Protein AF-A0AAN8T8Y9-F1 (afdb_monomer)

Structure (mmCIF, N/CA/C/O backbone):
data_AF-A0AAN8T8Y9-F1
#
_entry.id   AF-A0AAN8T8Y9-F1
#
loop_
_atom_site.group_PDB
_atom_site.id
_atom_site.type_symbol
_atom_site.label_atom_id
_atom_site.label_alt_id
_atom_site.label_comp_id
_atom_site.label_asym_id
_atom_site.label_entity_id
_atom_site.label_seq_id
_atom_site.pdbx_PDB_ins_code
_atom_site.Cartn_x
_atom_site.Cartn_y
_atom_site.Cartn_z
_atom_site.occupancy
_atom_site.B_iso_or_equiv
_atom_site.auth_seq_id
_atom_site.auth_comp_id
_atom_site.auth_asym_id
_atom_site.auth_atom_id
_atom_site.pdbx_PDB_model_num
ATOM 1 N N . MET A 1 1 ? 23.221 -21.810 -25.458 1.00 74.69 1 MET A N 1
ATOM 2 C CA . MET A 1 1 ? 23.749 -21.372 -24.148 1.00 74.69 1 MET A CA 1
ATOM 3 C C . MET A 1 1 ? 22.855 -21.839 -22.997 1.00 74.69 1 MET A C 1
ATOM 5 O O . MET A 1 1 ? 23.303 -22.695 -22.251 1.00 74.69 1 MET A O 1
ATOM 9 N N . TYR A 1 2 ? 21.588 -21.409 -22.908 1.00 83.94 2 TYR A N 1
ATOM 10 C CA . TYR A 1 2 ? 20.646 -21.809 -21.840 1.00 83.94 2 TYR A CA 1
ATOM 11 C C . TYR A 1 2 ? 20.616 -23.320 -21.538 1.00 83.94 2 TYR A C 1
ATOM 13 O O . TYR A 1 2 ? 20.857 -23.729 -20.409 1.00 83.94 2 TYR A O 1
ATOM 21 N N . ARG A 1 3 ? 20.435 -24.168 -22.562 1.00 85.50 3 ARG A N 1
ATOM 22 C CA . ARG A 1 3 ? 20.396 -25.639 -22.409 1.00 85.50 3 ARG A CA 1
ATOM 23 C C . ARG A 1 3 ? 21.662 -26.258 -21.803 1.00 85.50 3 ARG A C 1
ATOM 25 O O . ARG A 1 3 ? 21.578 -27.354 -21.264 1.00 85.50 3 ARG A O 1
ATOM 32 N N . LEU A 1 4 ? 22.818 -25.607 -21.941 1.00 86.69 4 LEU A N 1
ATOM 33 C CA . LEU A 1 4 ? 24.085 -26.091 -21.384 1.00 86.69 4 LEU A CA 1
ATOM 34 C C . LEU A 1 4 ? 24.173 -25.746 -19.896 1.00 86.69 4 LEU A C 1
ATOM 36 O O . LEU A 1 4 ? 24.397 -26.631 -19.080 1.00 86.69 4 LEU A O 1
ATOM 40 N N . PHE A 1 5 ? 23.904 -24.487 -19.546 1.00 85.88 5 PHE A N 1
ATOM 41 C CA . PHE A 1 5 ? 23.936 -24.006 -18.162 1.00 85.88 5 PHE A CA 1
ATOM 42 C C . PHE A 1 5 ? 22.787 -24.545 -17.304 1.00 85.88 5 PHE A C 1
ATOM 44 O O . PHE A 1 5 ? 22.960 -24.731 -16.108 1.00 85.88 5 PHE A O 1
ATOM 51 N N . HIS A 1 6 ? 21.640 -24.869 -17.906 1.00 87.88 6 HIS A N 1
ATOM 52 C CA . HIS A 1 6 ? 20.517 -25.508 -17.214 1.00 87.88 6 HIS A CA 1
ATOM 53 C C . HIS A 1 6 ? 20.841 -26.921 -16.701 1.00 87.88 6 HIS A C 1
ATOM 55 O O . HIS A 1 6 ? 20.195 -27.399 -15.777 1.00 87.88 6 HIS A O 1
ATOM 61 N N . ARG A 1 7 ? 21.836 -27.599 -17.290 1.00 89.06 7 ARG A N 1
ATOM 62 C CA . ARG A 1 7 ? 22.268 -28.943 -16.865 1.00 89.06 7 ARG A CA 1
ATOM 63 C C . ARG A 1 7 ? 23.220 -28.918 -15.668 1.00 89.06 7 ARG A C 1
ATOM 65 O O . ARG A 1 7 ? 23.563 -29.977 -15.158 1.00 89.06 7 ARG A O 1
ATOM 72 N N . ILE A 1 8 ? 23.678 -27.734 -15.271 1.00 90.50 8 ILE A N 1
ATOM 73 C CA . ILE A 1 8 ? 24.624 -27.531 -14.178 1.00 90.50 8 ILE A CA 1
ATOM 74 C C . ILE A 1 8 ? 23.826 -27.023 -12.979 1.00 90.50 8 ILE A C 1
ATOM 76 O O . ILE A 1 8 ? 23.018 -26.102 -13.125 1.00 90.50 8 ILE A O 1
ATOM 80 N N . ASP A 1 9 ? 24.052 -27.601 -11.800 1.00 86.81 9 ASP A N 1
ATOM 81 C CA . ASP A 1 9 ? 23.435 -27.105 -10.569 1.00 86.81 9 ASP A CA 1
ATOM 82 C C . ASP A 1 9 ? 23.799 -25.629 -10.354 1.00 86.81 9 ASP A C 1
ATOM 84 O O . ASP A 1 9 ? 24.959 -25.238 -10.494 1.00 86.81 9 ASP A O 1
ATOM 88 N N . LYS A 1 10 ? 22.783 -24.793 -10.114 1.00 87.50 10 LYS A N 1
ATOM 89 C CA . LYS A 1 10 ? 22.881 -23.318 -10.072 1.00 87.50 10 LYS A CA 1
ATOM 90 C C . LYS A 1 10 ? 23.531 -22.653 -11.296 1.00 87.50 10 LYS A C 1
ATOM 92 O O . LYS A 1 10 ? 23.780 -21.450 -11.286 1.00 87.50 10 LYS A O 1
ATOM 97 N N . GLY A 1 11 ? 23.739 -23.373 -12.399 1.00 88.50 11 GLY A N 1
ATOM 98 C CA . GLY A 1 11 ? 24.409 -22.848 -13.592 1.00 88.50 11 GLY A CA 1
ATOM 99 C C . GLY A 1 11 ? 23.650 -21.715 -14.282 1.00 88.50 11 GLY A C 1
ATOM 100 O O . GLY A 1 11 ? 24.246 -20.943 -15.030 1.00 88.50 11 GLY A O 1
ATOM 101 N N . LEU A 1 12 ? 22.347 -21.579 -14.021 1.00 91.69 12 LEU A N 1
ATOM 102 C CA . LEU A 1 12 ? 21.533 -20.482 -14.540 1.00 91.69 12 LEU A CA 1
ATOM 103 C C . LEU A 1 12 ? 21.665 -19.178 -13.744 1.00 91.69 12 LEU A C 1
ATOM 105 O O . LEU A 1 12 ? 21.378 -18.136 -14.322 1.00 91.69 12 LEU A O 1
ATOM 109 N N . GLU A 1 13 ? 22.115 -19.197 -12.483 1.00 92.00 13 GLU A N 1
ATOM 110 C CA . GLU A 1 13 ? 22.203 -17.983 -11.650 1.00 92.00 13 GLU A CA 1
ATOM 111 C C . GLU A 1 13 ? 23.187 -16.937 -12.217 1.00 92.00 13 GLU A C 1
ATOM 113 O O . 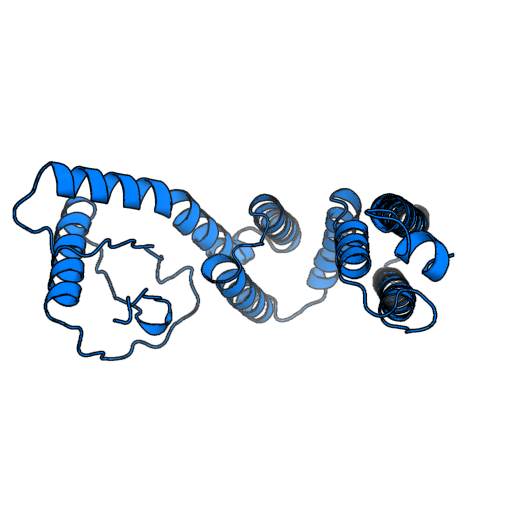GLU A 1 13 ? 22.810 -15.767 -12.348 1.00 92.00 13 GLU A O 1
ATOM 118 N N . PRO A 1 14 ? 24.416 -17.302 -12.649 1.00 92.25 14 PRO A N 1
ATOM 119 C CA . PRO A 1 14 ? 25.318 -16.342 -13.287 1.00 92.25 14 PRO A CA 1
ATOM 120 C C . PRO A 1 14 ? 24.747 -15.812 -14.606 1.00 92.25 14 PRO A C 1
ATOM 122 O O . PRO A 1 14 ? 24.881 -14.631 -14.914 1.00 92.25 14 PRO A O 1
ATOM 125 N N . VAL A 1 15 ? 24.058 -16.670 -15.365 1.00 93.62 15 VAL A N 1
ATOM 126 C CA . VAL A 1 15 ? 23.463 -16.303 -16.656 1.00 93.62 15 VAL A CA 1
ATOM 127 C C . VAL A 1 15 ? 22.291 -15.340 -16.464 1.00 93.62 15 VAL A C 1
ATOM 129 O O . VAL A 1 15 ? 22.184 -14.369 -17.210 1.00 93.62 15 VAL A O 1
ATOM 132 N N . SER A 1 16 ? 21.442 -15.550 -15.453 1.00 92.88 16 SER A N 1
ATOM 133 C CA . SER A 1 16 ? 20.360 -14.618 -15.121 1.00 92.88 16 SER A CA 1
ATOM 134 C C . SER A 1 16 ? 20.899 -13.274 -14.630 1.00 92.88 16 SER A C 1
ATOM 136 O O . SER A 1 16 ? 20.339 -12.235 -14.970 1.00 92.88 16 SER A O 1
ATOM 138 N N . ASN A 1 17 ? 22.020 -13.267 -13.902 1.00 90.62 17 ASN A N 1
ATOM 139 C CA . ASN A 1 17 ? 22.672 -12.028 -13.472 1.00 90.62 17 ASN A CA 1
ATOM 140 C C . ASN A 1 17 ? 23.271 -11.246 -14.648 1.00 90.62 17 ASN A C 1
ATOM 142 O O . ASN A 1 17 ? 23.063 -10.038 -14.742 1.00 90.62 17 ASN A O 1
ATOM 146 N N . MET A 1 18 ? 23.957 -11.923 -15.574 1.00 92.56 18 MET A N 1
ATOM 147 C CA . MET A 1 18 ? 24.468 -11.293 -16.798 1.00 92.56 18 MET A CA 1
ATOM 148 C C . MET A 1 18 ? 23.333 -10.763 -17.679 1.00 92.56 18 MET A C 1
ATOM 150 O O . MET A 1 18 ? 23.428 -9.663 -18.218 1.00 92.56 18 MET A O 1
ATOM 154 N N . PHE A 1 19 ? 22.242 -11.524 -17.796 1.00 94.31 19 PHE A N 1
ATOM 155 C CA . PHE A 1 19 ? 21.033 -11.085 -18.485 1.00 94.31 19 PHE A CA 1
ATOM 156 C C . PHE A 1 19 ? 20.478 -9.799 -17.864 1.00 94.31 19 PHE A C 1
ATOM 158 O O . PHE A 1 19 ? 20.273 -8.828 -18.586 1.00 94.31 19 PHE A O 1
ATOM 165 N N . LYS A 1 20 ? 20.319 -9.752 -16.533 1.00 91.06 20 LYS A N 1
ATOM 166 C CA . LYS A 1 20 ? 19.891 -8.541 -15.819 1.00 91.06 20 LYS A CA 1
ATOM 167 C C . LYS A 1 20 ? 20.794 -7.351 -16.145 1.00 91.06 20 LYS A C 1
ATOM 169 O O . LYS A 1 20 ? 20.296 -6.318 -16.569 1.00 91.06 20 LYS A O 1
ATOM 174 N N . GLN A 1 21 ? 22.111 -7.503 -15.996 1.00 89.12 21 GLN A N 1
ATOM 175 C CA . GLN A 1 21 ? 23.075 -6.427 -16.267 1.00 89.12 21 GLN A CA 1
ATOM 176 C C . GLN A 1 21 ? 22.984 -5.903 -17.704 1.00 89.12 21 GLN A C 1
ATOM 178 O O . GLN A 1 21 ? 23.064 -4.698 -17.924 1.00 89.12 21 GLN A O 1
ATOM 183 N N . HIS A 1 22 ? 22.787 -6.792 -18.678 1.00 92.06 22 HIS A N 1
ATOM 184 C CA . HIS A 1 22 ? 22.634 -6.403 -20.075 1.00 92.06 22 HIS A CA 1
ATOM 185 C C . HIS A 1 22 ? 21.349 -5.604 -20.325 1.00 92.06 22 HIS A C 1
ATOM 187 O O . HIS A 1 22 ? 21.397 -4.565 -20.979 1.00 92.06 22 HIS A O 1
ATOM 193 N N . VAL A 1 23 ? 20.221 -6.057 -19.771 1.00 87.75 23 VAL A N 1
ATOM 194 C CA . VAL A 1 23 ? 18.935 -5.354 -19.882 1.00 87.75 23 VAL A CA 1
ATOM 195 C C . VAL A 1 23 ? 19.013 -3.971 -19.230 1.00 87.75 23 VAL A C 1
ATOM 197 O O . VAL A 1 23 ? 18.564 -2.999 -19.832 1.00 87.75 23 VAL A O 1
ATOM 200 N N . VAL A 1 24 ? 19.643 -3.865 -18.053 1.00 84.19 24 VAL A N 1
ATOM 201 C CA . VAL A 1 24 ? 19.900 -2.577 -17.385 1.00 84.19 24 VAL A CA 1
ATOM 202 C C . VAL A 1 24 ? 20.736 -1.666 -18.279 1.00 84.19 24 VAL A C 1
ATOM 204 O O . VAL A 1 24 ? 20.356 -0.523 -18.503 1.00 84.19 24 VAL A O 1
ATOM 207 N N . ALA A 1 25 ? 21.842 -2.163 -18.838 1.00 86.50 25 ALA A N 1
ATOM 208 C CA . ALA A 1 25 ? 22.703 -1.365 -19.706 1.00 86.50 25 ALA A CA 1
ATOM 209 C C . ALA A 1 25 ? 21.967 -0.854 -20.960 1.00 86.50 25 ALA A C 1
ATOM 211 O O . ALA A 1 25 ? 22.103 0.318 -21.301 1.00 86.50 25 ALA A O 1
ATOM 212 N N . GLU A 1 26 ? 21.156 -1.691 -21.624 1.00 86.00 26 GLU A N 1
ATOM 213 C CA . GLU A 1 26 ? 20.324 -1.239 -22.753 1.00 86.00 26 GLU A CA 1
ATOM 214 C C . GLU A 1 26 ? 19.271 -0.208 -22.317 1.00 86.00 26 GLU A C 1
ATOM 216 O O . GLU A 1 26 ? 19.050 0.775 -23.026 1.00 86.00 26 GLU A O 1
ATOM 221 N N . GLY A 1 27 ? 18.654 -0.395 -21.146 1.00 80.06 27 GLY A N 1
ATOM 222 C CA . GLY A 1 27 ? 17.726 0.571 -20.559 1.00 80.06 27 GLY A CA 1
ATOM 223 C C . GLY A 1 27 ? 18.383 1.933 -20.327 1.00 80.06 27 GLY A C 1
ATOM 224 O O . GLY A 1 27 ? 17.860 2.946 -20.788 1.00 80.06 27 GLY A O 1
ATOM 225 N N . MET A 1 28 ? 19.571 1.958 -19.716 1.00 78.44 28 MET A N 1
ATOM 226 C CA . MET A 1 28 ? 20.317 3.190 -19.425 1.00 78.44 28 MET A CA 1
ATOM 227 C C . MET A 1 28 ? 20.736 3.964 -20.685 1.00 78.44 28 MET A C 1
ATOM 229 O O . MET A 1 28 ? 20.844 5.187 -20.657 1.00 78.44 28 MET A O 1
ATOM 233 N N . VAL A 1 29 ? 20.931 3.290 -21.820 1.00 82.50 29 VAL A N 1
ATOM 234 C CA . VAL A 1 29 ? 21.184 3.977 -23.099 1.00 82.50 29 VAL A CA 1
ATOM 235 C C . VAL A 1 29 ? 19.938 4.729 -23.577 1.00 82.50 29 VAL A C 1
ATOM 237 O O . VAL A 1 29 ? 20.048 5.849 -24.074 1.00 82.50 29 VAL A O 1
ATOM 240 N N . LEU A 1 30 ? 18.742 4.149 -23.422 1.00 73.81 30 LEU A N 1
ATOM 241 C CA . LEU A 1 30 ? 17.487 4.826 -23.776 1.00 73.81 30 LEU A CA 1
ATOM 242 C C . LEU A 1 30 ? 17.218 6.036 -22.878 1.00 73.81 30 LEU A C 1
ATOM 244 O O . LEU A 1 30 ? 16.654 7.031 -23.334 1.00 73.81 30 LEU A O 1
ATOM 248 N 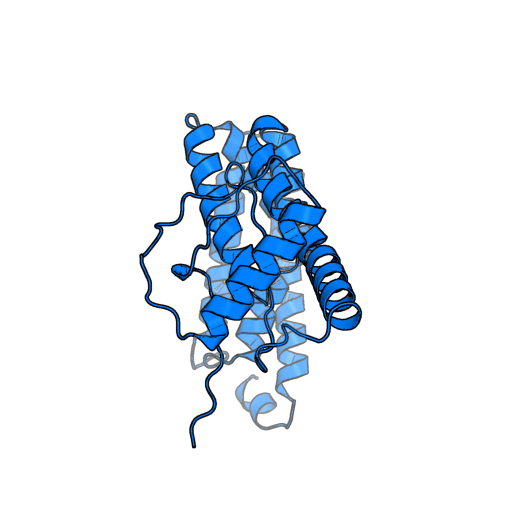N . VAL A 1 31 ? 17.607 5.921 -21.612 1.00 69.19 31 VAL A N 1
ATOM 249 C CA . VAL A 1 31 ? 17.581 6.985 -20.605 1.00 69.19 31 VAL A CA 1
ATOM 250 C C . VAL A 1 31 ? 18.443 8.162 -21.049 1.00 69.19 31 VAL A C 1
ATOM 252 O O . VAL A 1 31 ? 17.911 9.244 -21.282 1.00 69.19 31 VAL A O 1
ATOM 255 N N . GLN A 1 32 ? 19.730 7.923 -21.316 1.00 70.88 32 GLN A N 1
ATOM 256 C CA . GLN A 1 32 ? 20.673 8.957 -21.762 1.00 70.88 32 GLN A CA 1
ATOM 257 C C . GLN A 1 32 ? 20.209 9.639 -23.054 1.00 70.88 32 GLN A C 1
ATOM 259 O O . GLN A 1 32 ? 20.199 10.862 -23.157 1.00 70.88 32 GLN A O 1
ATOM 264 N N . GLN A 1 33 ? 19.713 8.857 -24.020 1.00 71.44 33 GLN A N 1
ATOM 265 C CA . GLN A 1 33 ? 19.153 9.400 -25.263 1.00 71.44 33 GLN A CA 1
ATOM 266 C C . GLN A 1 33 ? 17.983 10.360 -25.028 1.00 71.44 33 GLN A C 1
ATOM 268 O O . GLN A 1 33 ? 17.788 11.281 -25.820 1.00 71.44 33 GLN A O 1
ATOM 273 N N . ALA A 1 34 ? 17.189 10.131 -23.980 1.00 64.94 34 ALA A N 1
ATOM 274 C CA . ALA A 1 34 ? 16.073 10.991 -23.613 1.00 64.94 34 ALA A CA 1
ATOM 275 C C . ALA A 1 34 ? 16.505 12.226 -22.805 1.00 64.94 34 ALA A C 1
ATOM 277 O O . ALA A 1 34 ? 15.776 13.216 -22.805 1.00 64.94 34 ALA A O 1
ATOM 278 N N . GLU A 1 35 ? 17.652 12.182 -22.122 1.00 62.38 35 GLU A N 1
ATOM 279 C CA . GLU A 1 35 ? 18.237 13.320 -21.400 1.00 62.38 35 GLU A CA 1
ATOM 280 C C . GLU A 1 35 ? 18.899 14.321 -22.359 1.00 62.38 35 GLU A C 1
ATOM 282 O O . GLU A 1 35 ? 18.657 15.526 -22.254 1.00 62.38 35 GLU A O 1
ATOM 287 N N . ASP A 1 36 ? 19.632 13.830 -23.362 1.00 65.12 36 ASP A N 1
ATOM 288 C CA . ASP A 1 36 ? 20.342 14.651 -24.359 1.00 65.12 36 ASP A CA 1
ATOM 289 C C . ASP A 1 36 ? 19.404 15.458 -25.284 1.00 65.12 36 ASP A C 1
ATOM 291 O O . ASP A 1 36 ? 19.826 16.388 -25.972 1.00 65.12 36 ASP A O 1
ATOM 295 N N . THR A 1 37 ? 18.110 15.130 -25.303 1.00 61.38 37 THR A N 1
ATOM 296 C CA . THR A 1 37 ? 17.089 15.711 -26.199 1.00 61.38 37 THR A CA 1
ATOM 297 C C . THR A 1 37 ? 16.081 16.637 -25.492 1.00 61.38 37 THR A C 1
ATOM 299 O O . THR A 1 37 ? 15.130 17.124 -26.106 1.00 61.38 37 THR A O 1
ATOM 302 N N . THR A 1 38 ? 16.303 16.963 -24.211 1.00 49.03 38 THR A N 1
ATOM 303 C CA . THR A 1 38 ? 15.357 17.581 -23.245 1.00 49.03 38 THR A CA 1
ATOM 304 C C . THR A 1 38 ? 14.770 18.983 -23.537 1.00 49.03 38 THR A C 1
ATOM 306 O O . THR A 1 38 ? 14.155 19.582 -22.652 1.00 49.03 38 THR A O 1
ATOM 309 N N . HIS A 1 39 ? 14.826 19.517 -24.761 1.00 53.28 39 HIS A N 1
ATOM 310 C CA . HIS A 1 39 ? 14.203 20.812 -25.098 1.00 53.28 39 HIS A CA 1
ATOM 311 C C . HIS A 1 39 ? 12.834 20.737 -25.809 1.00 53.28 39 HIS A C 1
ATOM 313 O O . HIS A 1 39 ? 12.212 21.779 -26.026 1.00 53.28 39 HIS A O 1
ATOM 319 N N . SER A 1 40 ? 12.303 19.549 -26.123 1.00 48.59 40 SER A N 1
ATOM 320 C CA . SER A 1 40 ? 11.059 19.397 -26.900 1.00 48.59 40 SER A CA 1
ATOM 321 C C . SER A 1 40 ? 9.937 18.664 -26.142 1.00 48.59 40 SER A C 1
ATOM 323 O O . SER A 1 40 ? 10.090 17.530 -25.697 1.00 48.59 40 SER A O 1
ATOM 325 N N . LYS A 1 41 ? 8.756 19.294 -26.025 1.00 46.97 41 LYS A N 1
ATOM 326 C CA . LYS A 1 41 ? 7.553 18.780 -25.326 1.00 46.97 41 LYS A CA 1
ATOM 327 C C . LYS A 1 41 ? 6.904 17.529 -25.963 1.00 46.97 41 LYS A C 1
ATOM 329 O O . LYS A 1 41 ? 5.947 17.010 -25.394 1.00 46.97 41 LYS A O 1
ATOM 334 N N . SER A 1 42 ? 7.370 17.042 -27.118 1.00 51.97 42 SER A N 1
ATOM 335 C CA . SER A 1 42 ? 6.729 15.948 -27.877 1.00 51.97 42 SER A CA 1
ATOM 336 C C . SER A 1 42 ? 7.290 14.541 -27.618 1.00 51.97 42 SER A C 1
ATOM 338 O O . SER A 1 42 ? 6.725 13.571 -28.120 1.00 51.97 42 SER A O 1
ATOM 340 N N . GLU A 1 43 ? 8.370 14.391 -26.845 1.00 57.94 43 GLU A N 1
ATOM 341 C CA . GLU A 1 43 ? 9.195 13.166 -26.891 1.00 57.94 43 GLU A CA 1
ATOM 342 C C . GLU A 1 43 ? 9.035 12.221 -25.690 1.00 57.94 43 GLU A C 1
ATOM 344 O O . GLU A 1 43 ? 9.408 11.049 -25.755 1.00 57.94 43 GLU A O 1
ATOM 349 N N . THR A 1 44 ? 8.381 12.660 -24.611 1.00 55.25 44 THR A N 1
ATOM 350 C CA . THR A 1 44 ? 8.079 11.791 -23.457 1.00 55.25 44 THR A CA 1
ATOM 351 C C . THR A 1 44 ? 7.248 10.552 -23.834 1.00 55.25 44 THR A C 1
ATOM 353 O O . THR A 1 44 ? 7.608 9.454 -23.402 1.00 55.25 44 THR A O 1
ATOM 356 N N . PRO A 1 45 ? 6.202 10.648 -24.686 1.00 60.62 45 PRO A N 1
ATOM 357 C CA . PRO A 1 45 ? 5.480 9.468 -25.168 1.00 60.62 45 PRO A CA 1
ATOM 358 C C . PRO A 1 45 ? 6.359 8.501 -25.978 1.00 60.62 45 PRO A C 1
ATOM 360 O O . PRO A 1 45 ? 6.125 7.294 -25.964 1.00 60.62 45 PRO A O 1
ATOM 363 N N . PHE A 1 46 ? 7.383 9.013 -26.667 1.00 68.94 46 PHE A N 1
ATOM 364 C CA . PHE A 1 46 ? 8.297 8.213 -27.483 1.00 68.94 46 PHE A CA 1
ATOM 365 C C . PHE A 1 46 ? 9.284 7.412 -26.627 1.00 68.94 46 PHE A C 1
ATOM 367 O O . PHE A 1 46 ? 9.492 6.228 -26.888 1.00 68.94 46 PHE A O 1
ATOM 374 N N . PHE A 1 47 ? 9.827 8.008 -25.562 1.00 67.06 47 PHE A N 1
ATOM 375 C CA . PHE A 1 47 ? 10.663 7.281 -24.602 1.00 67.06 47 PHE A CA 1
ATOM 376 C C . PHE A 1 47 ? 9.891 6.158 -23.900 1.00 67.06 47 PHE A C 1
ATOM 378 O O . PHE A 1 47 ? 10.356 5.020 -23.868 1.00 67.06 47 PHE A O 1
ATOM 385 N N . VAL A 1 48 ? 8.692 6.457 -23.379 1.00 65.50 48 VAL A N 1
ATOM 386 C CA . VAL A 1 48 ? 7.857 5.456 -22.692 1.00 65.50 48 VAL A CA 1
ATOM 387 C C . VAL A 1 48 ? 7.540 4.295 -23.633 1.00 65.50 48 VAL A C 1
ATOM 389 O O . VAL A 1 48 ? 7.634 3.136 -23.240 1.00 65.50 48 VAL A O 1
ATOM 392 N N . ARG A 1 49 ? 7.245 4.591 -24.904 1.00 73.31 49 ARG A N 1
ATOM 393 C CA . ARG A 1 49 ? 7.041 3.570 -25.932 1.00 73.31 49 ARG A CA 1
ATOM 394 C C . ARG A 1 49 ? 8.282 2.697 -26.148 1.00 73.31 49 ARG A C 1
ATOM 396 O O . ARG A 1 49 ? 8.147 1.480 -26.159 1.00 73.31 49 ARG A O 1
ATOM 403 N N . LYS A 1 50 ? 9.474 3.287 -26.272 1.00 76.88 50 LYS A N 1
ATOM 404 C CA . LYS A 1 50 ? 10.727 2.528 -26.429 1.00 76.88 50 LYS A CA 1
ATOM 405 C C . LYS A 1 50 ? 11.042 1.639 -25.223 1.00 76.88 50 LYS A C 1
ATOM 407 O O . LYS A 1 50 ? 11.527 0.528 -25.410 1.00 76.88 50 LYS A O 1
ATOM 412 N N . LEU A 1 51 ? 10.752 2.094 -24.002 1.00 74.12 51 LEU A N 1
ATOM 413 C CA . LEU A 1 51 ? 10.892 1.265 -22.799 1.00 74.12 51 LEU A CA 1
ATOM 414 C C . LEU A 1 51 ? 9.930 0.073 -22.801 1.00 74.12 51 LEU A C 1
ATOM 416 O O . LEU A 1 51 ? 10.341 -1.035 -22.467 1.00 74.12 51 LEU A O 1
ATOM 420 N N . ILE A 1 52 ? 8.668 0.289 -23.190 1.00 73.44 52 ILE A N 1
ATOM 421 C CA . ILE A 1 52 ? 7.682 -0.794 -23.324 1.00 73.44 52 ILE A CA 1
ATOM 422 C C . ILE A 1 52 ? 8.157 -1.801 -24.377 1.00 73.44 52 ILE A C 1
ATOM 424 O O . ILE A 1 52 ? 8.182 -2.997 -24.110 1.00 73.44 52 ILE A O 1
ATOM 428 N N . GLU A 1 53 ? 8.628 -1.327 -25.533 1.00 82.25 53 GLU A N 1
ATOM 429 C CA . GLU A 1 53 ? 9.179 -2.182 -26.593 1.00 82.25 53 GLU A CA 1
ATOM 430 C C . GLU A 1 53 ? 10.405 -2.984 -26.111 1.00 82.25 53 GLU A C 1
ATOM 432 O O . GLU A 1 53 ? 10.551 -4.160 -26.453 1.00 82.25 53 GLU A O 1
ATOM 437 N N . LEU A 1 54 ? 11.266 -2.387 -25.277 1.00 82.50 54 LEU A N 1
ATOM 438 C CA . LEU A 1 54 ? 12.406 -3.070 -24.662 1.00 82.50 54 LEU A CA 1
ATOM 439 C C . LEU A 1 54 ? 11.950 -4.169 -23.691 1.00 82.50 54 LEU A C 1
ATOM 441 O O . LEU A 1 54 ? 12.463 -5.289 -23.742 1.00 82.50 54 LEU A O 1
ATOM 445 N N . TYR A 1 55 ? 10.976 -3.867 -22.830 1.00 81.31 55 TYR A N 1
ATOM 446 C CA . TYR A 1 55 ? 10.406 -4.837 -21.899 1.00 81.31 55 TYR A CA 1
ATOM 447 C C . TYR A 1 55 ? 9.759 -6.006 -22.644 1.00 81.31 55 TYR A C 1
ATOM 449 O O . TYR A 1 55 ? 10.063 -7.161 -22.350 1.00 81.31 55 TYR A O 1
ATOM 457 N N . ASP A 1 56 ? 8.939 -5.721 -23.656 1.00 81.00 56 ASP A N 1
ATOM 458 C CA . ASP A 1 56 ? 8.252 -6.733 -24.459 1.00 81.00 56 ASP A CA 1
ATOM 459 C C . ASP A 1 56 ? 9.246 -7.622 -25.220 1.00 81.00 56 ASP A C 1
ATOM 461 O O . ASP A 1 56 ? 9.098 -8.847 -25.230 1.00 81.00 56 ASP A O 1
ATOM 465 N N . LYS A 1 57 ? 10.311 -7.035 -25.789 1.00 91.44 57 LYS A N 1
ATOM 466 C CA . LYS A 1 57 ? 11.418 -7.770 -26.427 1.00 91.44 57 LYS A CA 1
ATOM 467 C C . LYS A 1 57 ? 12.024 -8.792 -25.463 1.00 91.44 57 LYS A C 1
ATOM 469 O O . LYS A 1 57 ? 12.168 -9.966 -25.812 1.00 91.44 57 LYS A O 1
ATOM 474 N N . TYR A 1 58 ? 12.375 -8.371 -24.250 1.00 88.94 58 TYR A N 1
ATOM 475 C CA . TYR A 1 58 ? 13.013 -9.264 -23.285 1.00 88.94 58 TYR A CA 1
ATOM 476 C C . TYR A 1 58 ? 12.037 -10.245 -22.642 1.00 88.94 58 TYR A C 1
ATOM 478 O O . TYR A 1 58 ? 12.398 -11.404 -22.450 1.00 88.94 58 TYR A O 1
ATOM 486 N N . MET A 1 59 ? 10.789 -9.847 -22.401 1.00 86.12 59 MET A N 1
ATOM 487 C CA . MET A 1 59 ? 9.731 -10.744 -21.940 1.00 86.12 59 MET A CA 1
ATOM 488 C C . MET A 1 59 ? 9.456 -11.852 -22.964 1.00 86.12 59 MET A C 1
ATOM 490 O O . MET A 1 59 ? 9.297 -13.018 -22.591 1.00 86.12 59 MET A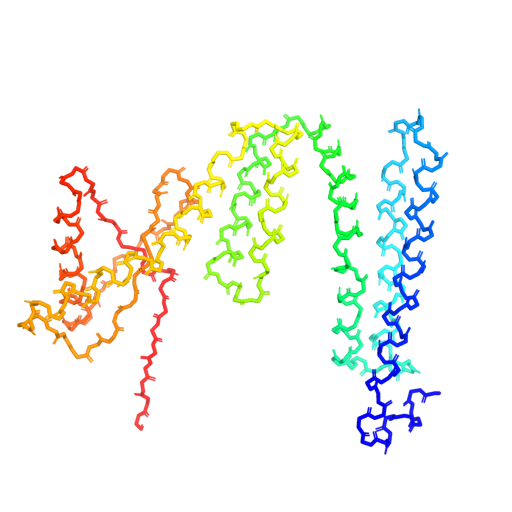 O 1
ATOM 494 N N . ALA A 1 60 ? 9.486 -11.536 -24.263 1.00 91.44 60 ALA A N 1
ATOM 495 C CA . ALA A 1 60 ? 9.419 -12.539 -25.321 1.00 91.44 60 ALA A CA 1
ATOM 496 C C . ALA A 1 60 ? 10.590 -13.531 -25.217 1.00 91.44 60 ALA A C 1
ATOM 498 O O . ALA A 1 60 ? 10.371 -14.739 -25.226 1.00 91.44 60 ALA A O 1
ATOM 499 N N . TYR A 1 61 ? 11.829 -13.070 -25.016 1.00 90.75 61 TYR A N 1
ATOM 500 C CA . TYR A 1 61 ? 12.956 -13.988 -24.799 1.00 90.75 61 TYR A CA 1
ATOM 501 C C . TYR A 1 61 ? 12.808 -14.842 -23.535 1.00 90.75 61 TYR A C 1
ATOM 503 O O . TYR A 1 61 ? 13.157 -16.025 -23.555 1.00 90.75 61 TYR A O 1
ATOM 511 N N . VAL A 1 62 ? 12.283 -14.282 -22.442 1.00 91.69 62 VAL A N 1
ATOM 512 C CA . VAL A 1 62 ? 12.049 -15.033 -21.200 1.00 91.69 62 VAL A CA 1
ATOM 513 C C . VAL A 1 62 ? 11.011 -16.139 -21.412 1.00 91.69 62 VAL A C 1
ATOM 515 O O . VAL A 1 62 ? 11.216 -17.277 -20.985 1.00 91.69 62 VAL A O 1
ATOM 518 N N . THR A 1 63 ? 9.917 -15.832 -22.106 1.00 87.62 63 THR A N 1
ATOM 519 C CA . THR A 1 63 ? 8.789 -16.752 -22.318 1.00 87.62 63 THR A CA 1
ATOM 520 C C . THR A 1 63 ? 9.056 -17.802 -23.399 1.00 87.62 63 THR A C 1
ATOM 522 O O . THR A 1 63 ? 8.617 -18.947 -23.264 1.00 87.62 63 THR A O 1
ATOM 525 N N . LEU A 1 64 ? 9.812 -17.463 -24.445 1.00 88.75 64 LEU A N 1
ATOM 526 C CA . LEU A 1 64 ? 10.083 -18.354 -25.570 1.00 88.75 64 LEU A CA 1
ATOM 527 C C . LEU A 1 64 ? 10.867 -19.613 -25.162 1.00 88.75 64 LEU A C 1
ATOM 529 O O . LEU A 1 64 ? 11.937 -19.569 -24.546 1.00 88.75 64 LEU A O 1
ATOM 533 N N . THR A 1 65 ? 10.360 -20.771 -25.593 1.00 76.56 65 THR A N 1
ATOM 534 C CA . THR A 1 65 ? 10.891 -22.103 -25.252 1.00 76.56 65 THR A CA 1
ATOM 535 C C . THR A 1 65 ? 12.292 -22.367 -25.806 1.00 76.56 65 THR A C 1
ATOM 537 O O . THR A 1 65 ? 13.042 -23.174 -25.258 1.00 76.56 65 THR A O 1
ATOM 540 N N . ASN A 1 66 ? 12.669 -21.691 -26.892 1.00 82.56 66 ASN A N 1
ATOM 541 C CA . ASN A 1 66 ? 14.002 -21.786 -27.490 1.00 82.56 66 ASN A CA 1
ATOM 542 C C . ASN A 1 66 ? 15.040 -20.856 -26.830 1.00 82.56 66 ASN A C 1
ATOM 544 O O . ASN A 1 66 ? 16.233 -21.034 -27.083 1.00 82.56 66 ASN A O 1
ATOM 548 N N . CYS A 1 67 ? 14.611 -19.924 -25.975 1.00 87.44 67 CYS A N 1
ATOM 549 C CA . CYS A 1 67 ? 15.465 -18.958 -25.288 1.00 87.44 67 CYS A CA 1
ATOM 550 C C . CYS A 1 67 ? 15.647 -19.334 -23.811 1.00 87.44 67 CYS A C 1
ATOM 552 O O . CYS A 1 67 ? 16.630 -20.001 -23.482 1.00 87.44 67 CYS A O 1
ATOM 554 N N . PHE A 1 68 ? 14.704 -18.951 -22.943 1.00 90.69 68 PHE A N 1
ATOM 555 C CA . PHE A 1 68 ? 14.770 -19.202 -21.494 1.00 90.69 68 PHE A CA 1
ATOM 556 C C . PHE A 1 68 ? 13.626 -20.069 -20.957 1.00 90.69 68 PHE A C 1
ATOM 558 O O . PHE A 1 68 ? 13.572 -20.323 -19.755 1.00 90.69 68 PHE A O 1
ATOM 565 N N . ALA A 1 69 ? 12.743 -20.558 -21.834 1.00 89.25 69 ALA A N 1
ATOM 566 C CA . ALA A 1 69 ? 11.719 -21.551 -21.517 1.00 89.25 69 ALA A CA 1
ATOM 567 C C . ALA A 1 69 ? 10.845 -21.204 -20.304 1.00 89.25 69 ALA A C 1
ATOM 569 O O . ALA A 1 69 ? 10.542 -22.064 -19.478 1.00 89.25 69 ALA A O 1
ATOM 570 N N . ASN A 1 70 ? 10.430 -19.938 -20.218 1.00 88.06 70 ASN A N 1
ATOM 571 C CA . ASN A 1 70 ? 9.554 -19.422 -19.171 1.00 88.06 70 ASN A CA 1
ATOM 572 C C . ASN A 1 70 ? 10.117 -19.616 -17.748 1.00 88.06 70 ASN A C 1
ATOM 574 O O . ASN A 1 70 ? 9.374 -19.803 -16.785 1.00 88.06 70 ASN A O 1
ATOM 578 N N . ASN A 1 71 ? 11.445 -19.614 -17.610 1.00 91.25 71 ASN A N 1
ATOM 579 C CA . ASN A 1 71 ? 12.114 -19.880 -16.344 1.00 91.25 71 ASN A CA 1
ATOM 580 C C . ASN A 1 71 ? 11.958 -18.714 -15.351 1.00 91.25 71 ASN A C 1
ATOM 582 O O . ASN A 1 71 ? 12.196 -17.551 -15.681 1.00 91.25 71 ASN A O 1
ATOM 586 N N . SER A 1 72 ? 11.605 -19.039 -14.105 1.00 90.62 72 SER A N 1
ATOM 587 C CA . SER A 1 72 ? 11.316 -18.065 -13.047 1.00 90.62 72 SER A CA 1
ATOM 588 C C . SER A 1 72 ? 12.510 -17.187 -12.656 1.00 90.62 72 SER A C 1
ATOM 590 O O . SER A 1 72 ? 12.299 -16.036 -12.279 1.00 90.62 72 SER A O 1
ATOM 592 N N . LEU A 1 73 ? 13.754 -17.671 -12.785 1.00 90.81 73 LEU A N 1
ATOM 593 C CA . LEU A 1 73 ? 14.951 -16.866 -12.508 1.00 90.81 73 LEU A CA 1
ATOM 594 C C . LEU A 1 73 ? 15.093 -15.714 -13.501 1.00 90.81 73 LEU A C 1
ATOM 596 O O . LEU A 1 73 ? 15.471 -14.616 -13.109 1.00 90.81 73 LEU A O 1
ATOM 600 N N . PHE A 1 74 ? 14.755 -15.942 -14.770 1.00 92.25 74 PHE A N 1
ATOM 601 C CA . PHE A 1 74 ? 14.826 -14.912 -15.806 1.00 92.25 74 PHE A CA 1
ATOM 602 C C . PHE A 1 74 ? 13.636 -13.951 -15.743 1.00 92.25 74 PHE A C 1
ATOM 604 O O . PHE A 1 74 ? 13.817 -12.765 -15.993 1.00 92.25 74 PHE A O 1
ATOM 611 N N . HIS A 1 75 ? 12.457 -14.420 -15.314 1.00 87.94 75 HIS A N 1
ATOM 612 C CA . HIS A 1 75 ? 11.343 -13.535 -14.939 1.00 87.94 75 HIS A CA 1
ATOM 613 C C . HIS A 1 75 ? 11.727 -12.599 -13.796 1.00 87.94 75 HIS A C 1
ATOM 615 O O . HIS A 1 75 ? 11.516 -11.392 -13.885 1.00 87.94 75 HIS A O 1
ATOM 621 N N . LYS A 1 76 ? 12.338 -13.147 -12.740 1.00 86.38 76 LYS A N 1
ATOM 622 C CA . LYS A 1 76 ? 12.832 -12.367 -11.603 1.00 86.38 76 LYS A CA 1
ATOM 623 C C . LYS A 1 76 ? 13.930 -11.391 -12.033 1.00 86.38 76 LYS A C 1
ATOM 625 O O . LYS A 1 76 ? 13.841 -10.217 -11.711 1.00 86.38 76 LYS A O 1
ATOM 630 N N . ALA A 1 77 ? 14.914 -11.850 -12.804 1.00 88.06 77 ALA A N 1
ATOM 631 C CA . ALA A 1 77 ? 16.010 -11.020 -13.295 1.00 88.06 77 ALA A CA 1
ATOM 632 C C . ALA A 1 77 ? 15.537 -9.892 -14.225 1.00 88.06 77 ALA A C 1
ATOM 634 O O . ALA A 1 77 ? 16.058 -8.787 -14.132 1.00 88.06 77 ALA A O 1
ATOM 635 N N . LEU A 1 78 ? 14.550 -10.151 -15.094 1.00 86.81 78 LEU A N 1
ATOM 636 C CA . LEU A 1 78 ? 13.932 -9.129 -15.941 1.00 86.81 78 LEU A CA 1
ATOM 637 C C . LEU A 1 78 ? 13.182 -8.096 -15.099 1.00 86.81 78 LEU A C 1
ATOM 639 O O . LEU A 1 78 ? 13.344 -6.903 -15.317 1.00 86.81 78 LEU A O 1
ATOM 643 N N . LYS A 1 79 ? 12.391 -8.553 -14.122 1.00 82.50 79 LYS A N 1
ATOM 644 C CA . LYS A 1 79 ? 11.686 -7.668 -13.193 1.00 82.50 79 LYS A CA 1
ATOM 645 C C . LYS A 1 79 ? 12.678 -6.775 -12.439 1.00 82.50 79 LYS A C 1
ATOM 647 O O . LYS A 1 79 ? 12.561 -5.563 -12.518 1.00 82.50 79 LYS A O 1
ATOM 652 N N . GLU A 1 80 ? 13.715 -7.364 -11.845 1.00 83.88 80 GLU A N 1
ATOM 653 C CA . GLU A 1 80 ? 14.785 -6.631 -11.157 1.00 83.88 80 GLU A CA 1
ATOM 654 C C . GLU A 1 80 ? 15.551 -5.665 -12.080 1.00 83.88 80 GLU A C 1
ATOM 656 O O . GLU A 1 80 ? 15.974 -4.606 -11.634 1.00 83.88 80 GLU A O 1
ATOM 661 N N . ALA A 1 81 ? 15.743 -6.003 -13.362 1.00 81.81 81 ALA A N 1
ATOM 662 C CA . ALA A 1 81 ? 16.431 -5.136 -14.326 1.00 81.81 81 ALA A CA 1
ATOM 663 C C . ALA A 1 81 ? 15.666 -3.836 -14.618 1.00 81.81 81 ALA A C 1
ATOM 665 O O . ALA A 1 81 ? 16.276 -2.806 -14.879 1.00 81.81 81 ALA A O 1
ATOM 666 N N . PHE A 1 82 ? 14.335 -3.889 -14.586 1.00 73.81 82 PHE A N 1
ATOM 667 C CA . PHE A 1 82 ? 13.467 -2.718 -14.740 1.00 73.81 82 PHE A CA 1
ATOM 668 C C . PHE A 1 82 ? 13.098 -2.080 -13.391 1.00 73.81 82 PHE A C 1
ATOM 670 O O . PHE A 1 82 ? 12.469 -1.026 -13.369 1.00 73.81 82 PHE A O 1
ATOM 677 N N . GLU A 1 83 ? 13.511 -2.700 -12.282 1.00 70.44 83 GLU A N 1
ATOM 678 C CA . GLU A 1 83 ? 13.374 -2.187 -10.918 1.00 70.44 83 GLU A CA 1
ATOM 679 C C . GLU A 1 83 ? 14.667 -1.535 -10.388 1.00 70.44 83 GLU A C 1
ATOM 681 O O . GLU A 1 83 ? 14.820 -1.366 -9.182 1.00 70.44 83 GLU A O 1
ATOM 686 N N . VAL A 1 84 ? 15.616 -1.165 -11.259 1.00 60.19 84 VAL A N 1
ATOM 687 C CA . VAL A 1 84 ? 16.767 -0.346 -10.841 1.00 60.19 84 VAL A CA 1
ATOM 688 C C . VAL A 1 84 ? 16.242 0.999 -10.348 1.00 60.19 84 VAL A C 1
ATOM 690 O O . VAL A 1 84 ? 15.526 1.667 -11.092 1.00 60.19 84 VAL A O 1
ATOM 693 N N . ASP A 1 85 ? 16.592 1.384 -9.119 1.00 57.44 85 ASP A N 1
ATOM 694 C CA . ASP A 1 85 ? 16.065 2.581 -8.446 1.00 57.44 85 ASP A CA 1
ATOM 695 C C . ASP A 1 85 ? 16.158 3.841 -9.323 1.00 57.44 85 ASP A C 1
ATOM 697 O O . ASP A 1 85 ? 15.168 4.559 -9.453 1.00 57.44 85 ASP A O 1
ATOM 701 N N . ASP A 1 86 ? 17.279 4.032 -10.030 1.00 58.16 86 ASP A N 1
ATOM 702 C CA . ASP A 1 86 ? 17.479 5.152 -10.962 1.00 58.16 86 ASP A CA 1
ATOM 703 C C . ASP A 1 86 ? 16.509 5.106 -12.161 1.00 58.16 86 ASP A C 1
ATOM 705 O O . ASP A 1 86 ? 15.919 6.117 -12.543 1.00 58.16 86 ASP A O 1
ATOM 709 N N . ALA A 1 87 ? 16.279 3.920 -12.736 1.00 60.25 87 ALA A N 1
ATOM 710 C CA . ALA A 1 87 ? 15.378 3.740 -13.876 1.00 60.25 87 ALA A CA 1
ATOM 711 C C . ALA A 1 87 ? 13.900 3.849 -13.467 1.00 60.25 87 ALA A C 1
ATOM 713 O O . ALA A 1 87 ? 13.084 4.369 -14.236 1.00 60.25 87 ALA A O 1
ATOM 714 N N . ILE A 1 88 ? 13.542 3.386 -12.262 1.00 64.69 88 ILE A N 1
ATOM 715 C CA . ILE A 1 88 ? 12.217 3.612 -11.673 1.00 64.69 88 ILE A CA 1
ATOM 716 C C . ILE A 1 88 ? 12.015 5.108 -11.465 1.00 64.69 88 ILE A C 1
ATOM 718 O O . ILE A 1 88 ? 10.977 5.633 -11.868 1.00 64.69 88 ILE A O 1
ATOM 722 N N . GLU A 1 89 ? 12.978 5.788 -10.840 1.00 67.31 89 GLU A N 1
ATOM 723 C CA . GLU A 1 89 ? 12.875 7.205 -10.516 1.00 67.31 89 GLU A CA 1
ATOM 724 C C . GLU A 1 89 ? 12.700 8.052 -11.777 1.00 67.31 89 GLU A C 1
ATOM 726 O O . GLU A 1 89 ? 11.785 8.874 -11.854 1.00 67.31 89 GLU A O 1
ATOM 731 N N . GLU A 1 90 ? 13.499 7.797 -12.806 1.00 69.00 90 GLU A N 1
ATOM 732 C CA . GLU A 1 90 ? 13.416 8.531 -14.062 1.00 69.00 90 GLU A CA 1
ATOM 733 C C . GLU A 1 90 ? 12.143 8.198 -14.856 1.00 69.00 90 GLU A C 1
ATOM 735 O O . GLU A 1 90 ? 11.491 9.084 -15.425 1.00 69.00 90 GLU A O 1
ATOM 740 N N . THR A 1 91 ? 11.738 6.923 -14.882 1.00 70.81 91 THR A N 1
ATOM 741 C CA . THR A 1 91 ? 10.466 6.519 -15.498 1.00 70.81 91 THR A CA 1
ATOM 742 C C . THR A 1 91 ? 9.304 7.210 -14.797 1.00 70.81 91 THR A C 1
ATOM 744 O O . THR A 1 91 ? 8.401 7.734 -15.453 1.00 70.81 91 THR A O 1
ATOM 747 N N . LEU A 1 92 ? 9.340 7.264 -13.469 1.00 68.56 92 LEU A N 1
ATOM 748 C CA . LEU A 1 92 ? 8.357 7.952 -12.654 1.00 68.56 92 LEU A CA 1
ATOM 749 C C . LEU A 1 92 ? 8.382 9.460 -12.932 1.00 68.56 92 LEU A C 1
ATOM 751 O O . LEU A 1 92 ? 7.323 10.028 -13.169 1.00 68.56 92 LEU A O 1
ATOM 755 N N . ASP A 1 93 ? 9.543 10.104 -13.037 1.00 73.06 93 ASP A N 1
ATOM 756 C CA . ASP A 1 93 ? 9.637 11.523 -13.405 1.00 73.06 93 ASP A CA 1
ATOM 757 C C . ASP A 1 93 ? 8.994 11.813 -14.769 1.00 73.06 93 ASP A C 1
ATOM 759 O O . ASP A 1 93 ? 8.295 12.819 -14.940 1.00 73.06 93 ASP A O 1
ATOM 763 N N . LYS A 1 94 ? 9.152 10.911 -15.741 1.00 72.81 94 LYS A N 1
ATOM 764 C CA . LYS A 1 94 ? 8.503 11.023 -17.056 1.00 72.81 94 LYS A CA 1
ATOM 765 C C . LYS A 1 94 ? 6.996 10.783 -16.983 1.00 72.81 94 LYS A C 1
ATOM 767 O O . LYS A 1 94 ? 6.232 11.563 -17.552 1.00 72.81 94 LYS A O 1
ATOM 772 N N . VAL A 1 95 ? 6.547 9.756 -16.261 1.00 72.56 95 VAL A N 1
ATOM 773 C CA . VAL A 1 95 ? 5.117 9.452 -16.076 1.00 72.56 95 VAL A CA 1
ATOM 774 C C . VAL A 1 95 ? 4.412 10.585 -15.341 1.00 72.56 95 VAL A C 1
ATOM 776 O O . VAL A 1 95 ? 3.336 11.010 -15.751 1.00 72.56 95 VAL A O 1
ATOM 779 N N . VAL A 1 96 ? 5.018 11.117 -14.283 1.00 71.06 96 VAL A N 1
ATOM 780 C CA . VAL A 1 96 ? 4.405 12.165 -13.473 1.00 71.06 96 VAL A CA 1
ATOM 781 C C . VAL A 1 96 ? 4.362 13.496 -14.248 1.00 71.06 96 VAL A C 1
ATOM 783 O O . VAL A 1 96 ? 3.371 14.218 -14.139 1.00 71.06 96 VAL A O 1
ATOM 786 N N . LYS A 1 97 ? 5.320 13.778 -15.149 1.00 70.38 97 LYS A N 1
ATOM 787 C CA . LYS A 1 97 ? 5.190 14.875 -16.134 1.00 70.38 97 LYS A CA 1
ATOM 788 C C . LYS A 1 97 ? 3.976 14.698 -17.051 1.00 70.38 97 LYS A C 1
ATOM 790 O O . LYS A 1 97 ? 3.304 15.677 -17.351 1.00 70.38 97 LYS A O 1
ATOM 795 N N . LEU A 1 98 ? 3.639 13.476 -17.475 1.00 67.19 98 LEU A N 1
ATOM 796 C CA . LEU A 1 98 ? 2.431 13.245 -18.285 1.00 67.19 98 LEU A CA 1
ATOM 797 C C . LEU A 1 98 ? 1.141 13.574 -17.512 1.00 67.19 98 LEU A C 1
ATOM 799 O O . LEU A 1 98 ? 0.152 13.990 -18.115 1.00 67.19 98 LEU A O 1
ATOM 803 N N . LEU A 1 99 ? 1.156 13.476 -16.178 1.00 67.00 99 LEU A N 1
ATOM 804 C CA . LEU A 1 99 ? 0.003 13.820 -15.338 1.00 67.00 99 LEU A CA 1
ATOM 805 C C . LEU A 1 99 ? -0.347 15.311 -15.375 1.00 67.00 99 LEU A C 1
ATOM 807 O O . LEU A 1 99 ? -1.484 15.668 -15.066 1.00 67.00 99 LEU A O 1
ATOM 811 N N . SER A 1 100 ? 0.575 16.195 -15.784 1.00 72.12 100 SER A N 1
ATOM 812 C CA . SER A 1 100 ? 0.251 17.617 -15.960 1.00 72.12 100 SER A CA 1
ATOM 813 C C . SER A 1 100 ? -0.767 17.859 -17.075 1.00 72.12 100 SER A C 1
ATOM 815 O O . SER A 1 100 ? -1.418 18.898 -17.070 1.00 72.12 100 SER A O 1
ATOM 817 N N . TYR A 1 101 ? -0.905 16.911 -18.008 1.00 70.56 101 TYR A N 1
ATOM 818 C CA . TYR A 1 101 ? -1.830 16.977 -19.142 1.00 70.56 101 TYR A CA 1
ATOM 819 C C . TYR A 1 101 ? -3.178 16.301 -18.864 1.00 70.56 101 TYR A C 1
ATOM 821 O O . TYR A 1 101 ? -4.070 16.338 -19.709 1.00 70.56 101 TYR A O 1
ATOM 829 N N . ILE A 1 102 ? -3.343 15.673 -17.696 1.00 75.44 102 ILE A N 1
ATOM 830 C CA . ILE A 1 102 ? -4.630 15.119 -17.281 1.00 75.44 102 ILE A CA 1
ATOM 831 C C . ILE A 1 102 ? -5.502 16.261 -16.760 1.00 75.44 102 ILE A C 1
ATOM 833 O O . ILE A 1 102 ? -5.134 16.941 -15.801 1.00 75.44 102 ILE A O 1
ATOM 837 N N . ASN A 1 103 ? -6.672 16.436 -17.377 1.00 75.62 103 ASN A N 1
ATOM 838 C CA . ASN A 1 103 ? -7.659 17.434 -16.963 1.00 75.62 103 ASN A CA 1
ATOM 839 C C . ASN A 1 103 ? -8.335 17.033 -15.639 1.00 75.62 103 ASN A C 1
ATOM 841 O O . ASN A 1 103 ? -8.365 17.818 -14.695 1.00 75.62 103 ASN A O 1
ATOM 845 N N . ASP A 1 104 ? -8.797 15.783 -15.529 1.00 85.12 104 ASP A N 1
ATOM 846 C CA . ASP A 1 104 ? -9.528 15.277 -14.358 1.00 85.12 104 ASP A CA 1
ATOM 847 C C . ASP A 1 104 ? -8.588 14.704 -13.283 1.00 85.12 104 ASP A C 1
ATOM 849 O O . ASP A 1 104 ? -8.576 13.500 -12.996 1.00 85.12 104 ASP A O 1
ATOM 853 N N . LYS A 1 105 ? -7.768 15.571 -12.678 1.00 82.94 105 LYS A N 1
ATOM 854 C CA . LYS A 1 105 ? -6.779 15.159 -11.666 1.00 82.94 105 LYS A CA 1
ATOM 855 C C . LYS A 1 105 ? -7.411 14.491 -10.444 1.00 82.94 105 LYS A C 1
ATOM 857 O O . LYS A 1 105 ? -6.836 13.537 -9.929 1.00 82.94 105 LYS A O 1
ATOM 862 N N . ASP A 1 106 ? -8.597 14.918 -10.020 1.00 86.19 106 ASP A N 1
ATOM 863 C CA . ASP A 1 106 ? -9.280 14.339 -8.854 1.00 86.19 106 ASP A CA 1
ATOM 864 C C . ASP A 1 106 ? -9.709 12.887 -9.098 1.00 86.19 106 ASP A C 1
ATOM 866 O O . ASP A 1 106 ? -9.533 12.019 -8.240 1.00 86.19 106 ASP A O 1
ATOM 870 N N . LEU A 1 107 ? -10.208 12.589 -10.301 1.00 87.62 107 LEU A N 1
ATOM 871 C CA . LEU A 1 107 ? -10.564 11.226 -10.687 1.00 87.62 107 LEU A CA 1
ATOM 872 C C . LEU A 1 107 ? -9.316 10.337 -10.748 1.00 87.62 107 LEU A C 1
ATOM 874 O O . LEU A 1 107 ? -9.326 9.209 -10.247 1.00 87.62 107 LEU A O 1
ATOM 878 N N . PHE A 1 108 ? -8.226 10.852 -11.320 1.00 85.88 108 PHE A N 1
ATOM 879 C CA . PHE A 1 108 ? -6.950 10.143 -11.366 1.00 85.88 108 PHE A CA 1
ATOM 880 C C . PHE A 1 108 ? -6.387 9.880 -9.957 1.00 85.88 108 PHE A C 1
ATOM 882 O O . PHE A 1 108 ? -5.974 8.755 -9.668 1.00 85.88 108 PHE A O 1
ATOM 889 N N . ALA A 1 109 ? -6.456 10.862 -9.052 1.00 88.00 109 ALA A N 1
ATOM 890 C CA . ALA A 1 109 ? -6.058 10.710 -7.652 1.00 88.00 109 ALA A CA 1
ATOM 891 C C . ALA A 1 109 ? -6.816 9.563 -6.971 1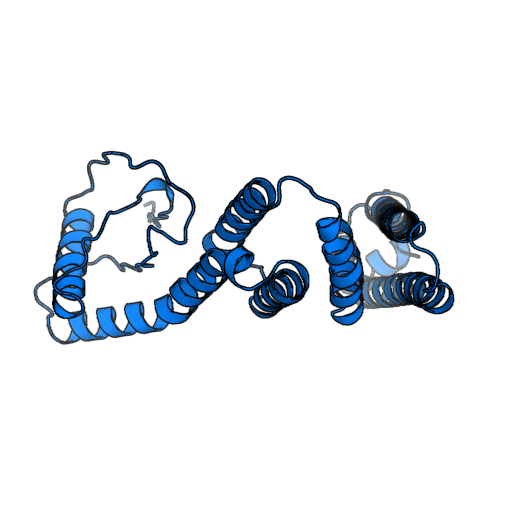.00 88.00 109 ALA A C 1
ATOM 893 O O . ALA A 1 109 ? -6.219 8.736 -6.281 1.00 88.00 109 ALA A O 1
ATOM 894 N N . GLU A 1 110 ? -8.125 9.465 -7.205 1.00 89.62 110 GLU A N 1
ATOM 895 C CA . GLU A 1 110 ? -8.962 8.400 -6.653 1.00 89.62 110 GLU A CA 1
ATOM 896 C C . GLU A 1 110 ? -8.604 7.012 -7.218 1.00 89.62 110 GLU A C 1
ATOM 898 O O . GLU A 1 110 ? -8.584 6.022 -6.475 1.00 89.62 110 GLU A O 1
ATOM 903 N N . PHE A 1 111 ? -8.223 6.917 -8.497 1.00 88.75 111 PHE A N 1
ATOM 904 C CA . PHE A 1 111 ? -7.683 5.677 -9.067 1.00 88.75 111 PHE A CA 1
ATOM 905 C C . PHE A 1 111 ? -6.333 5.289 -8.454 1.00 88.75 111 PHE A C 1
ATOM 907 O O . PHE A 1 111 ? -6.159 4.128 -8.065 1.00 88.75 111 PHE A O 1
ATOM 914 N N . CYS A 1 112 ? -5.405 6.240 -8.323 1.00 90.12 112 CYS A N 1
ATOM 915 C CA . CYS A 1 112 ? -4.117 6.031 -7.658 1.00 90.12 112 CYS A CA 1
ATOM 916 C C . CYS A 1 112 ? -4.315 5.542 -6.223 1.00 90.12 112 CYS A C 1
ATOM 918 O O . CYS A 1 112 ? -3.777 4.499 -5.849 1.00 90.12 112 CYS A O 1
ATOM 920 N N . ARG A 1 113 ? -5.174 6.224 -5.459 1.00 94.12 113 ARG A N 1
ATOM 921 C CA . ARG A 1 113 ? -5.536 5.880 -4.080 1.00 94.12 113 ARG A CA 1
ATOM 922 C C . ARG A 1 113 ? -6.072 4.455 -3.966 1.00 94.12 113 ARG A C 1
ATOM 924 O O . ARG A 1 113 ? -5.632 3.690 -3.111 1.00 94.12 113 ARG A O 1
ATOM 931 N N . LYS A 1 114 ? -6.976 4.059 -4.866 1.00 93.12 114 LYS A N 1
ATOM 932 C CA . LYS A 1 114 ? -7.551 2.704 -4.907 1.00 93.12 114 LYS A CA 1
ATOM 933 C C . LYS A 1 114 ? -6.531 1.623 -5.273 1.00 93.12 114 LYS A C 1
ATOM 935 O O . LYS A 1 114 ? -6.644 0.491 -4.802 1.00 93.12 114 LYS A O 1
ATOM 940 N N . LYS A 1 115 ? -5.565 1.925 -6.144 1.00 90.94 115 LYS A N 1
ATOM 941 C CA . LYS A 1 115 ? -4.498 0.982 -6.516 1.00 90.94 115 LYS A CA 1
ATOM 942 C C . LYS A 1 115 ? -3.466 0.844 -5.399 1.00 90.94 115 LYS A C 1
ATOM 944 O O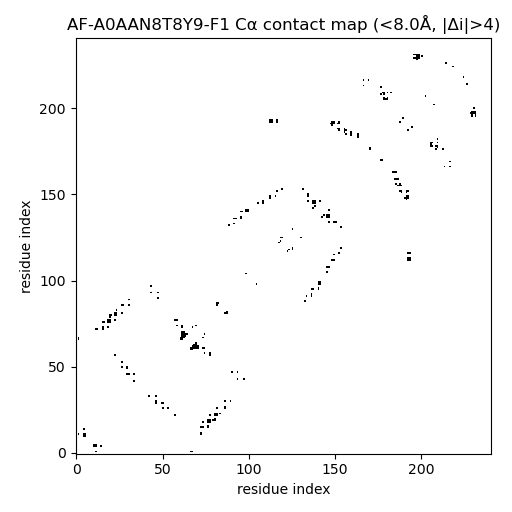 . LYS A 1 115 ? -3.126 -0.285 -5.056 1.00 90.94 115 LYS A O 1
ATOM 949 N N . LEU A 1 116 ? -3.053 1.959 -4.797 1.00 92.81 116 LEU A N 1
ATOM 950 C CA . LEU A 1 116 ? -2.158 1.982 -3.643 1.00 92.81 116 LEU A CA 1
ATOM 951 C C . LEU A 1 116 ? -2.754 1.199 -2.469 1.00 92.81 116 LEU A C 1
ATOM 953 O O . LEU A 1 116 ? -2.078 0.350 -1.902 1.00 92.81 116 LEU A O 1
ATOM 957 N N . SER A 1 117 ? -4.042 1.396 -2.157 1.00 94.00 117 SER A N 1
ATOM 958 C CA . SER A 1 117 ? -4.674 0.717 -1.017 1.00 94.00 117 SER A CA 1
ATOM 959 C C . SER A 1 117 ? -4.634 -0.804 -1.132 1.00 94.00 117 SER A C 1
ATOM 961 O O . SER A 1 117 ? -4.496 -1.496 -0.128 1.00 94.00 117 SER A O 1
ATOM 963 N N . ARG A 1 118 ? -4.737 -1.334 -2.358 1.00 90.81 118 ARG A N 1
ATOM 964 C CA . ARG A 1 118 ? -4.641 -2.773 -2.601 1.00 90.81 118 ARG A CA 1
ATOM 965 C C . ARG A 1 118 ? -3.227 -3.295 -2.393 1.00 90.81 118 ARG A C 1
ATOM 967 O O . ARG A 1 118 ? -3.084 -4.333 -1.761 1.00 90.81 118 ARG A O 1
ATOM 974 N N . ARG A 1 119 ? -2.214 -2.600 -2.916 1.00 90.62 119 ARG A N 1
ATOM 975 C CA . ARG A 1 119 ? -0.816 -3.020 -2.743 1.00 90.62 119 ARG A CA 1
ATOM 976 C C . ARG A 1 119 ? -0.439 -3.009 -1.268 1.00 90.62 119 ARG A C 1
ATOM 978 O O . ARG A 1 119 ? -0.040 -4.034 -0.739 1.00 90.62 119 ARG A O 1
ATOM 985 N N . LEU A 1 120 ? -0.742 -1.912 -0.582 1.00 91.00 120 LEU A N 1
ATOM 986 C CA . LEU A 1 120 ? -0.443 -1.748 0.835 1.00 91.00 120 LEU A CA 1
ATOM 987 C C . LEU A 1 120 ? -1.097 -2.796 1.759 1.00 91.00 120 LEU A C 1
ATOM 989 O O . LEU A 1 120 ? -0.496 -3.188 2.752 1.00 91.00 120 LEU A O 1
ATOM 993 N N . LEU A 1 121 ? -2.329 -3.238 1.473 1.00 90.00 121 LEU A N 1
ATOM 994 C CA . LEU A 1 121 ? -3.036 -4.197 2.338 1.00 90.00 121 LEU A CA 1
ATOM 995 C C . LEU A 1 121 ? -2.797 -5.664 1.966 1.00 90.00 121 LEU A C 1
ATOM 997 O O . LEU A 1 121 ? -2.917 -6.530 2.831 1.00 90.00 121 LEU A O 1
ATOM 1001 N N . PHE A 1 122 ? -2.515 -5.961 0.695 1.00 85.81 122 PHE A N 1
ATOM 1002 C CA . PHE A 1 122 ? -2.529 -7.338 0.191 1.00 85.81 122 PHE A CA 1
ATOM 1003 C C . PHE A 1 122 ? -1.214 -7.794 -0.442 1.00 85.81 122 PHE A C 1
ATOM 1005 O O . PHE A 1 122 ? -0.976 -9.000 -0.508 1.00 85.81 122 PHE A O 1
ATOM 1012 N N . ASP A 1 123 ? -0.359 -6.879 -0.898 1.00 82.06 123 ASP A N 1
ATOM 1013 C CA . ASP A 1 123 ? 0.902 -7.226 -1.549 1.00 82.06 123 ASP A CA 1
ATOM 1014 C C . ASP A 1 123 ? 2.064 -7.169 -0.553 1.00 82.06 123 ASP A C 1
ATOM 1016 O O . ASP A 1 123 ? 2.725 -6.150 -0.375 1.00 82.06 123 ASP A O 1
ATOM 1020 N N . LYS A 1 124 ? 2.329 -8.307 0.098 1.00 62.97 124 LYS A N 1
ATOM 1021 C CA . LYS A 1 124 ? 3.425 -8.454 1.072 1.00 62.97 124 LYS A CA 1
ATOM 1022 C C . LYS A 1 124 ? 4.828 -8.353 0.451 1.00 62.97 124 LYS A C 1
ATOM 1024 O O . LYS A 1 124 ? 5.803 -8.433 1.191 1.00 62.97 124 LYS A O 1
ATOM 1029 N N . SER A 1 125 ? 4.935 -8.260 -0.878 1.00 56.38 125 SER A N 1
ATOM 1030 C CA . SER A 1 125 ? 6.208 -8.166 -1.604 1.00 56.38 125 SER A CA 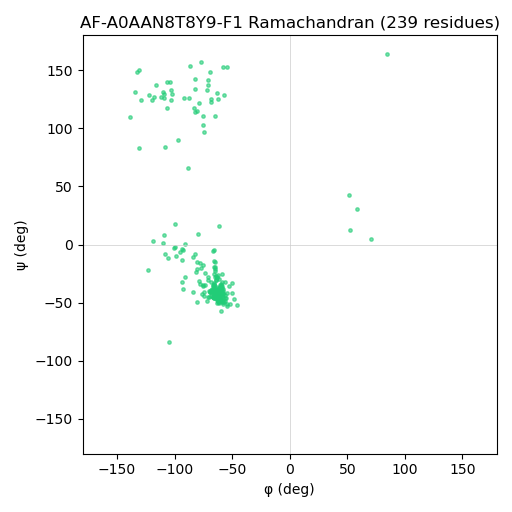1
ATOM 1031 C C . SER A 1 125 ? 6.568 -6.744 -2.037 1.00 56.38 125 SER A C 1
ATOM 1033 O O . SER A 1 125 ? 7.640 -6.541 -2.605 1.00 56.38 125 SER A O 1
ATOM 1035 N N . ALA A 1 126 ? 5.692 -5.768 -1.778 1.00 62.38 126 ALA A N 1
ATOM 1036 C CA . ALA A 1 126 ? 5.929 -4.378 -2.135 1.00 62.38 126 ALA A CA 1
ATOM 1037 C C . ALA A 1 126 ? 7.024 -3.750 -1.255 1.00 62.38 126 ALA A C 1
ATOM 1039 O O . ALA A 1 126 ? 7.057 -3.950 -0.041 1.00 62.38 126 ALA A O 1
ATOM 1040 N N . ASN A 1 127 ? 7.919 -2.979 -1.878 1.00 73.88 127 ASN A N 1
ATOM 1041 C CA . ASN A 1 127 ? 8.932 -2.199 -1.178 1.00 73.88 127 ASN A CA 1
ATOM 1042 C C . ASN A 1 127 ? 8.309 -0.889 -0.657 1.00 73.88 127 ASN A C 1
ATOM 1044 O O . ASN A 1 127 ? 7.921 -0.023 -1.445 1.00 73.88 127 ASN A O 1
ATOM 1048 N N . ASP A 1 128 ? 8.238 -0.733 0.668 1.00 80.44 128 ASP A N 1
ATOM 1049 C CA . ASP A 1 128 ? 7.707 0.468 1.330 1.00 80.44 128 ASP A CA 1
ATOM 1050 C C . ASP A 1 128 ? 8.428 1.756 0.899 1.00 80.44 128 ASP A C 1
ATOM 1052 O O . ASP A 1 128 ? 7.821 2.829 0.850 1.00 80.44 128 ASP A O 1
ATOM 1056 N N . GLU A 1 129 ? 9.722 1.668 0.583 1.00 82.00 129 GLU A N 1
ATOM 1057 C CA . GLU A 1 129 ? 10.524 2.803 0.129 1.00 82.00 129 GLU A CA 1
ATOM 1058 C C . GLU A 1 129 ? 10.090 3.273 -1.263 1.00 82.00 129 GLU A C 1
ATOM 1060 O O . GLU A 1 129 ? 9.894 4.470 -1.484 1.00 82.00 129 GLU A O 1
ATOM 1065 N N . HIS A 1 130 ? 9.808 2.335 -2.171 1.00 81.06 130 HIS A N 1
ATOM 1066 C CA . HIS A 1 130 ? 9.296 2.646 -3.507 1.00 81.06 130 HIS A CA 1
ATOM 1067 C C . HIS A 1 130 ? 7.906 3.279 -3.458 1.00 81.06 130 HIS A C 1
ATOM 1069 O O . HIS A 1 130 ? 7.643 4.245 -4.174 1.00 81.06 130 HIS A O 1
ATOM 1075 N N . GLU A 1 131 ? 7.017 2.807 -2.581 1.00 86.44 131 GLU A N 1
ATOM 1076 C CA . GLU A 1 131 ? 5.691 3.422 -2.420 1.00 86.44 131 GLU A CA 1
ATOM 1077 C C . GLU A 1 131 ? 5.804 4.869 -1.910 1.00 86.44 131 GLU A C 1
ATOM 1079 O O . GLU A 1 131 ? 5.103 5.765 -2.394 1.00 86.44 131 GLU A O 1
ATOM 1084 N N . ARG A 1 132 ? 6.733 5.137 -0.981 1.00 88.50 132 ARG A N 1
ATOM 1085 C CA . ARG A 1 132 ? 7.021 6.501 -0.503 1.00 88.50 132 ARG A CA 1
ATOM 1086 C C . ARG A 1 132 ? 7.621 7.379 -1.599 1.00 88.50 132 ARG A C 1
ATOM 1088 O O . ARG A 1 132 ? 7.246 8.552 -1.695 1.00 88.50 132 ARG A O 1
ATOM 1095 N N . LEU A 1 133 ? 8.500 6.832 -2.436 1.00 86.81 133 LEU A N 1
ATOM 1096 C CA . LEU A 1 133 ? 9.085 7.546 -3.571 1.00 86.81 133 LEU A CA 1
ATOM 1097 C C . LEU A 1 133 ? 8.008 7.947 -4.589 1.00 86.81 133 LEU A C 1
ATOM 1099 O O . LEU A 1 133 ? 7.931 9.116 -4.971 1.00 86.81 133 LEU A O 1
ATOM 1103 N N . ILE A 1 134 ? 7.105 7.025 -4.944 1.00 86.88 134 ILE A N 1
ATOM 1104 C CA . ILE A 1 134 ? 5.968 7.292 -5.841 1.00 86.88 134 ILE A CA 1
ATOM 1105 C C . ILE A 1 134 ? 5.108 8.441 -5.313 1.00 86.88 134 ILE A C 1
ATOM 1107 O O . ILE A 1 134 ? 4.805 9.383 -6.049 1.00 86.88 134 ILE A O 1
ATOM 1111 N N . ILE A 1 135 ? 4.742 8.402 -4.030 1.00 91.50 135 ILE A N 1
ATOM 1112 C CA . ILE A 1 135 ? 3.947 9.466 -3.406 1.00 91.50 135 ILE A CA 1
ATOM 1113 C C . ILE A 1 135 ? 4.713 10.795 -3.409 1.00 91.50 135 ILE A C 1
ATOM 1115 O O . ILE A 1 135 ? 4.124 11.838 -3.692 1.00 91.50 135 ILE A O 1
ATOM 1119 N N . THR A 1 136 ? 6.023 10.772 -3.165 1.00 90.62 136 THR A N 1
ATOM 1120 C CA . THR A 1 136 ? 6.869 11.974 -3.180 1.00 90.62 136 THR A CA 1
ATOM 1121 C C . THR A 1 136 ? 6.897 12.628 -4.561 1.00 90.62 136 THR A C 1
ATOM 1123 O O . THR A 1 136 ? 6.660 13.833 -4.668 1.00 90.62 136 THR A O 1
ATOM 1126 N N . LYS A 1 137 ? 7.097 11.856 -5.635 1.00 86.94 137 LYS A N 1
ATOM 1127 C CA . LYS A 1 137 ? 7.084 12.397 -7.005 1.00 86.94 137 LYS A CA 1
ATOM 1128 C C . LYS A 1 137 ? 5.698 12.906 -7.406 1.00 86.94 137 LYS A C 1
ATOM 1130 O O . LYS A 1 137 ? 5.578 13.999 -7.960 1.00 86.94 137 LYS A O 1
ATOM 1135 N N . LEU A 1 138 ? 4.631 12.180 -7.054 1.00 88.00 138 LEU A N 1
ATOM 1136 C CA . LEU A 1 138 ? 3.252 12.645 -7.260 1.00 88.00 138 LEU A CA 1
ATOM 1137 C C . LEU A 1 138 ? 2.993 13.980 -6.550 1.00 88.00 138 LEU A C 1
ATOM 1139 O O . LEU A 1 138 ? 2.384 14.875 -7.134 1.00 88.00 138 LEU A O 1
ATOM 1143 N N . LYS A 1 139 ? 3.493 14.143 -5.322 1.00 91.56 139 LYS A N 1
ATOM 1144 C CA . LYS A 1 139 ? 3.363 15.378 -4.541 1.00 91.56 139 LYS A CA 1
ATOM 1145 C C . LYS A 1 139 ? 4.094 16.547 -5.190 1.00 91.56 139 LYS A C 1
ATOM 1147 O O . LYS A 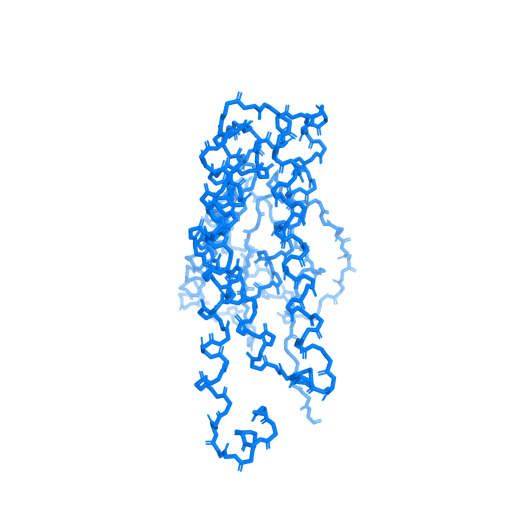1 139 ? 3.552 17.648 -5.218 1.00 91.56 139 LYS A O 1
ATOM 1152 N N . GLN A 1 140 ? 5.288 16.314 -5.734 1.00 88.19 140 GLN A N 1
ATOM 1153 C CA . GLN A 1 140 ? 6.065 17.347 -6.426 1.00 88.19 140 GLN A CA 1
ATOM 1154 C C . GLN A 1 140 ? 5.328 17.907 -7.651 1.00 88.19 140 GLN A C 1
ATOM 1156 O O . GLN A 1 140 ? 5.350 19.114 -7.869 1.00 88.19 140 GLN A O 1
ATOM 1161 N N . GLN A 1 141 ? 4.645 17.061 -8.426 1.00 83.69 141 GLN A N 1
ATOM 1162 C CA . GLN A 1 141 ? 3.991 17.492 -9.671 1.00 83.69 141 GLN A CA 1
ATOM 1163 C C . GLN A 1 141 ? 2.514 17.876 -9.506 1.00 83.69 141 GLN A C 1
ATOM 1165 O O . GLN A 1 141 ? 2.010 18.735 -10.231 1.00 83.69 141 GLN A O 1
ATOM 1170 N N . CYS A 1 142 ? 1.793 17.235 -8.583 1.00 85.38 142 CYS A N 1
ATOM 1171 C CA . CYS A 1 142 ? 0.351 17.438 -8.395 1.00 85.38 142 CYS A CA 1
ATOM 1172 C C . CYS A 1 142 ? -0.001 18.208 -7.110 1.00 85.38 142 CYS A C 1
ATOM 1174 O O . CYS A 1 142 ? -1.153 18.600 -6.935 1.00 85.38 142 CYS A O 1
ATOM 1176 N N . GLY A 1 143 ? 0.975 18.464 -6.235 1.00 89.56 143 GLY A N 1
ATOM 1177 C CA . GLY A 1 143 ? 0.803 19.195 -4.981 1.00 89.56 143 GLY A CA 1
ATOM 1178 C C . GLY A 1 143 ? 0.326 18.327 -3.812 1.00 89.56 143 GLY A C 1
ATOM 1179 O O . GLY A 1 143 ? -0.186 17.222 -3.979 1.00 89.56 143 GLY A O 1
ATOM 1180 N N . GLY A 1 144 ? 0.465 18.853 -2.591 1.00 91.69 144 GLY A N 1
ATOM 1181 C CA . GLY A 1 144 ? 0.161 18.111 -1.359 1.00 91.69 144 GLY A CA 1
ATOM 1182 C C . GLY A 1 144 ? -1.311 17.734 -1.171 1.00 91.69 144 GLY A C 1
ATOM 1183 O O . GLY A 1 144 ? -1.604 16.722 -0.544 1.00 91.69 144 GLY A O 1
ATOM 1184 N N . GLN A 1 145 ? -2.249 18.502 -1.734 1.00 90.88 145 GLN A N 1
ATOM 1185 C CA . GLN A 1 145 ? -3.678 18.168 -1.655 1.00 90.88 145 GLN A CA 1
ATOM 1186 C C . GLN A 1 145 ? -4.003 16.875 -2.415 1.00 90.88 145 GLN A C 1
ATOM 1188 O O . GLN A 1 145 ? -4.794 16.063 -1.940 1.00 90.88 145 GLN A O 1
ATOM 1193 N N . PHE A 1 146 ? -3.331 16.645 -3.548 1.00 90.62 146 PHE A N 1
ATOM 1194 C CA . PHE A 1 146 ? -3.495 15.441 -4.360 1.00 90.62 146 PHE A CA 1
ATOM 1195 C C . PHE A 1 146 ? -3.041 14.181 -3.606 1.00 90.62 146 PHE A C 1
ATOM 1197 O O . PHE A 1 146 ? -3.690 13.137 -3.669 1.00 90.62 146 PHE A O 1
ATOM 1204 N N . THR A 1 147 ? -1.934 14.273 -2.863 1.00 94.44 147 THR A N 1
ATOM 1205 C CA . THR A 1 147 ? -1.324 13.127 -2.174 1.00 94.44 147 THR A CA 1
ATOM 1206 C C . THR A 1 147 ? -1.760 12.949 -0.726 1.00 94.44 147 THR A C 1
ATOM 1208 O O . THR A 1 147 ? -1.565 11.864 -0.184 1.00 94.44 147 THR A O 1
ATOM 1211 N N . SER A 1 148 ? -2.407 13.945 -0.111 1.00 96.12 148 SER A N 1
ATOM 1212 C CA . SER A 1 148 ? -2.729 13.968 1.324 1.00 96.12 148 SER A CA 1
ATOM 1213 C C . SER A 1 148 ? -3.372 12.674 1.844 1.00 96.12 148 SER A C 1
ATOM 1215 O O . SER A 1 148 ? -2.921 12.118 2.846 1.00 96.12 148 SER A O 1
ATOM 1217 N N . LYS A 1 149 ? -4.378 12.135 1.140 1.00 97.00 149 LYS A N 1
ATOM 1218 C CA . LYS A 1 149 ? -5.033 10.877 1.540 1.00 97.00 149 LYS A CA 1
ATOM 1219 C C . LYS A 1 149 ? -4.096 9.668 1.438 1.00 97.00 149 LYS A C 1
ATOM 1221 O O . LYS A 1 149 ? -4.122 8.809 2.308 1.00 97.00 149 LYS A O 1
ATOM 1226 N N . MET A 1 150 ? -3.275 9.596 0.390 1.00 96.25 150 MET A N 1
ATOM 1227 C CA . MET A 1 150 ? -2.318 8.501 0.180 1.00 96.25 150 MET A CA 1
ATOM 1228 C C . MET A 1 150 ? -1.186 8.538 1.211 1.00 96.25 150 MET A C 1
ATOM 1230 O O . MET A 1 150 ? -0.819 7.498 1.748 1.00 96.25 150 MET A O 1
ATOM 1234 N N . GLU A 1 151 ? -0.691 9.734 1.546 1.00 96.19 151 GLU A N 1
ATOM 1235 C CA . GLU A 1 151 ? 0.261 9.940 2.644 1.00 96.19 151 GLU A CA 1
ATOM 1236 C C . GLU A 1 151 ? -0.331 9.436 3.969 1.00 96.19 151 GLU A C 1
ATOM 1238 O O . GLU A 1 151 ? 0.305 8.652 4.670 1.00 96.19 151 GLU A O 1
ATOM 1243 N N . GLY A 1 152 ? -1.590 9.788 4.256 1.00 96.94 152 GLY A N 1
ATOM 1244 C CA . GLY A 1 152 ? -2.310 9.299 5.432 1.00 96.94 152 GLY A CA 1
ATOM 1245 C C . GLY A 1 152 ? -2.445 7.771 5.489 1.00 96.94 152 GLY A C 1
ATOM 1246 O O . GLY A 1 152 ? -2.294 7.188 6.560 1.00 96.94 152 GLY A O 1
ATOM 1247 N N . MET A 1 153 ? -2.650 7.101 4.348 1.00 96.44 153 MET A N 1
ATOM 1248 C CA . MET A 1 153 ? -2.685 5.631 4.280 1.00 96.44 153 MET A CA 1
ATOM 1249 C C . MET A 1 153 ? -1.344 5.003 4.681 1.00 96.44 153 MET A C 1
ATOM 1251 O O . MET A 1 153 ? -1.320 4.023 5.422 1.00 96.44 153 MET A O 1
ATOM 1255 N N . VAL A 1 154 ? -0.224 5.571 4.225 1.00 94.12 154 VAL A N 1
ATOM 1256 C CA . VAL A 1 154 ? 1.117 5.093 4.598 1.00 94.12 154 VAL A CA 1
ATOM 1257 C C . VAL A 1 154 ? 1.395 5.346 6.081 1.00 94.12 154 VAL A C 1
ATOM 1259 O O . VAL A 1 154 ? 1.967 4.487 6.759 1.00 94.12 154 VAL A O 1
ATOM 1262 N N . THR A 1 155 ? 0.965 6.492 6.618 1.00 94.69 155 THR A N 1
ATOM 1263 C CA . THR A 1 155 ? 1.073 6.789 8.054 1.00 94.69 155 THR A CA 1
ATOM 1264 C C . THR A 1 155 ? 0.291 5.785 8.899 1.00 94.69 155 THR A C 1
ATOM 1266 O O . THR A 1 155 ? 0.861 5.247 9.848 1.00 94.69 155 THR A O 1
ATOM 1269 N N . ASP A 1 156 ? -0.957 5.468 8.532 1.00 95.31 156 ASP A N 1
ATOM 1270 C CA . ASP A 1 156 ? -1.782 4.482 9.249 1.00 95.31 156 ASP A CA 1
ATOM 1271 C C . ASP A 1 156 ? -1.059 3.123 9.372 1.00 95.31 156 ASP A C 1
ATOM 1273 O O . ASP A 1 156 ? -1.053 2.511 10.441 1.00 95.31 156 ASP A O 1
ATOM 1277 N N . LEU A 1 157 ? -0.385 2.665 8.309 1.00 92.44 157 LEU A N 1
ATOM 1278 C CA . LEU A 1 157 ? 0.357 1.395 8.318 1.00 92.44 157 LEU A CA 1
ATOM 1279 C C . LEU A 1 157 ? 1.674 1.469 9.079 1.00 92.44 157 LEU A C 1
ATOM 1281 O O . LEU A 1 157 ? 2.035 0.520 9.772 1.00 92.44 157 LEU A O 1
ATOM 1285 N N . THR A 1 158 ? 2.365 2.605 9.001 1.00 90.56 158 THR A N 1
ATOM 1286 C CA . THR A 1 158 ? 3.585 2.838 9.787 1.00 90.56 158 THR A CA 1
ATOM 1287 C C . THR A 1 158 ? 3.269 2.744 11.284 1.00 90.56 158 THR A C 1
ATOM 1289 O O . THR A 1 158 ? 4.004 2.118 12.046 1.00 90.56 158 THR A O 1
ATOM 1292 N N . MET A 1 159 ? 2.126 3.300 11.700 1.00 91.25 159 MET A N 1
ATOM 1293 C CA . MET A 1 159 ? 1.654 3.267 13.086 1.00 91.25 159 MET A CA 1
ATOM 1294 C C . MET A 1 159 ? 1.021 1.928 13.489 1.00 91.25 159 MET A C 1
ATOM 1296 O O . MET A 1 159 ? 0.862 1.661 14.682 1.00 91.25 159 MET A O 1
ATOM 1300 N N . ALA A 1 160 ? 0.664 1.062 12.534 1.00 92.12 160 ALA A N 1
ATOM 1301 C CA . ALA A 1 160 ? -0.039 -0.186 12.823 1.00 92.12 160 ALA A CA 1
ATOM 1302 C C . ALA A 1 160 ? 0.763 -1.105 13.756 1.00 92.12 160 ALA A C 1
ATOM 1304 O O . ALA A 1 160 ? 0.189 -1.707 14.663 1.00 92.12 160 ALA A O 1
ATOM 1305 N N . ARG A 1 161 ? 2.092 -1.173 13.583 1.00 90.19 161 ARG A N 1
ATOM 1306 C CA . ARG A 1 161 ? 2.969 -1.998 14.430 1.00 90.19 161 ARG A CA 1
ATOM 1307 C C . ARG A 1 161 ? 3.020 -1.491 15.868 1.00 90.19 161 ARG A C 1
ATOM 1309 O O . ARG A 1 161 ? 2.902 -2.283 16.797 1.00 90.19 161 ARG A O 1
ATOM 1316 N N . GLU A 1 162 ? 3.161 -0.183 16.053 1.00 93.38 162 GLU A N 1
ATOM 1317 C CA . GLU A 1 162 ? 3.160 0.435 17.381 1.00 93.38 162 GLU A CA 1
ATOM 1318 C C . GLU A 1 162 ? 1.805 0.246 18.074 1.00 93.38 162 GLU A C 1
ATOM 1320 O O . GLU A 1 162 ? 1.745 -0.159 19.233 1.00 93.38 162 GLU A O 1
ATOM 1325 N N . ASN A 1 163 ? 0.702 0.453 17.348 1.00 93.12 163 ASN A N 1
ATOM 1326 C CA . ASN A 1 163 ? -0.638 0.232 17.881 1.00 93.12 163 ASN A CA 1
ATOM 1327 C C . ASN A 1 163 ? -0.866 -1.234 18.285 1.00 93.12 163 ASN A C 1
ATOM 1329 O O . ASN A 1 163 ? -1.455 -1.496 19.333 1.00 93.12 163 ASN A O 1
ATOM 1333 N N . GLN A 1 164 ? -0.362 -2.182 17.490 1.00 93.69 164 GLN A N 1
ATOM 1334 C CA . GLN A 1 164 ? -0.416 -3.602 17.822 1.00 93.69 164 GLN A CA 1
ATOM 1335 C C . GLN A 1 164 ? 0.414 -3.922 19.073 1.00 93.69 164 GLN A C 1
ATOM 1337 O O . GLN A 1 164 ? -0.073 -4.641 19.940 1.00 93.69 164 GLN A O 1
ATOM 1342 N N . ASN A 1 165 ? 1.623 -3.370 19.212 1.00 93.69 165 ASN A N 1
ATOM 1343 C CA . ASN A 1 165 ? 2.452 -3.562 20.409 1.00 93.69 165 ASN A CA 1
ATOM 1344 C C . ASN A 1 165 ? 1.759 -3.019 21.668 1.00 93.69 165 ASN A C 1
ATOM 1346 O O . ASN A 1 165 ? 1.676 -3.718 22.675 1.00 93.69 165 ASN A O 1
ATOM 1350 N N . ASN A 1 166 ? 1.181 -1.819 21.576 1.00 94.00 166 ASN A N 1
ATOM 1351 C CA . ASN A 1 166 ? 0.407 -1.209 22.658 1.00 94.00 166 ASN A CA 1
ATOM 1352 C C . ASN A 1 166 ? -0.804 -2.068 23.059 1.00 94.00 166 ASN A C 1
ATOM 1354 O O . ASN A 1 166 ? -1.163 -2.130 24.234 1.00 94.00 166 ASN A O 1
ATOM 1358 N N . PHE A 1 167 ? -1.446 -2.730 22.091 1.00 92.56 167 PHE A N 1
ATOM 1359 C CA . PHE A 1 167 ? -2.544 -3.652 22.370 1.00 92.56 167 PHE A CA 1
ATOM 1360 C C . PHE A 1 167 ? -2.059 -4.922 23.082 1.00 92.56 167 PHE A C 1
ATOM 1362 O O . PHE A 1 167 ? -2.699 -5.370 24.029 1.00 92.56 167 PHE A O 1
ATOM 1369 N N . GLN A 1 168 ? -0.910 -5.477 22.685 1.00 91.00 168 GLN A N 1
ATOM 1370 C CA . GLN A 1 168 ? -0.322 -6.635 23.368 1.00 91.00 168 GLN A CA 1
ATOM 1371 C C . GLN A 1 168 ? 0.064 -6.314 24.819 1.00 91.00 168 GLN A C 1
ATOM 1373 O O . GLN A 1 168 ? -0.216 -7.107 25.713 1.00 91.00 168 GLN A O 1
ATOM 1378 N N . GLU A 1 169 ? 0.625 -5.130 25.073 1.00 91.88 169 GLU A N 1
ATOM 1379 C CA . GLU A 1 169 ? 0.921 -4.661 26.434 1.00 91.88 169 GLU A CA 1
ATOM 1380 C C . GLU A 1 169 ? -0.358 -4.468 27.270 1.00 91.88 169 GLU A C 1
ATOM 1382 O O . GLU A 1 169 ? -0.423 -4.818 28.451 1.00 91.88 169 GLU A O 1
ATOM 1387 N N . TYR A 1 170 ? -1.428 -3.960 26.654 1.00 91.19 170 TYR A N 1
ATOM 1388 C CA . TYR A 1 170 ? -2.729 -3.869 27.313 1.00 91.19 170 TYR A CA 1
ATOM 1389 C C . TYR A 1 170 ? -3.262 -5.251 27.726 1.00 91.19 170 TYR A C 1
ATOM 1391 O O . TYR A 1 170 ? -3.773 -5.395 28.839 1.00 91.19 170 TYR A O 1
ATOM 1399 N N . LEU A 1 171 ? -3.101 -6.269 26.873 1.00 89.00 171 LEU A N 1
ATOM 1400 C CA . LEU A 1 171 ? -3.498 -7.648 27.173 1.00 89.00 171 LEU A CA 1
ATOM 1401 C C . LEU A 1 171 ? -2.642 -8.279 28.280 1.00 89.00 171 LEU A C 1
ATOM 1403 O O . LEU A 1 171 ? -3.187 -8.983 29.127 1.00 89.00 171 LEU A O 1
ATOM 1407 N N . SER A 1 172 ? -1.331 -8.013 28.335 1.00 87.69 172 SER A N 1
ATOM 1408 C CA . SER A 1 172 ? -0.487 -8.534 29.424 1.00 87.69 172 SER A CA 1
ATOM 1409 C C . SER A 1 172 ? -0.865 -7.950 30.786 1.00 87.69 172 SER A C 1
ATOM 1411 O O . SER A 1 172 ? -0.809 -8.649 31.795 1.00 87.69 172 SER A O 1
ATOM 1413 N N . ASN A 1 173 ? -1.305 -6.690 30.809 1.00 87.62 173 ASN A N 1
ATOM 1414 C CA . ASN A 1 173 ? -1.748 -6.014 32.028 1.00 87.62 173 ASN A CA 1
ATOM 1415 C C . ASN A 1 173 ? -3.191 -6.374 32.426 1.00 87.62 173 ASN A C 1
ATOM 1417 O O . ASN A 1 173 ? -3.590 -6.134 33.564 1.00 87.62 173 ASN A O 1
ATOM 1421 N N . ASN A 1 174 ? -3.968 -6.969 31.515 1.00 82.88 174 ASN A N 1
ATOM 1422 C CA . ASN A 1 174 ? -5.351 -7.386 31.740 1.00 82.88 174 ASN A CA 1
ATOM 1423 C C . ASN A 1 174 ? -5.537 -8.838 31.260 1.00 82.88 174 ASN A C 1
ATOM 1425 O O . ASN A 1 174 ? -6.018 -9.041 30.150 1.00 82.88 174 ASN A O 1
ATOM 1429 N N . PRO A 1 175 ? -5.193 -9.866 32.063 1.00 68.69 175 PRO A N 1
ATOM 1430 C CA . PRO A 1 175 ? -5.189 -11.266 31.606 1.00 68.69 175 PRO A CA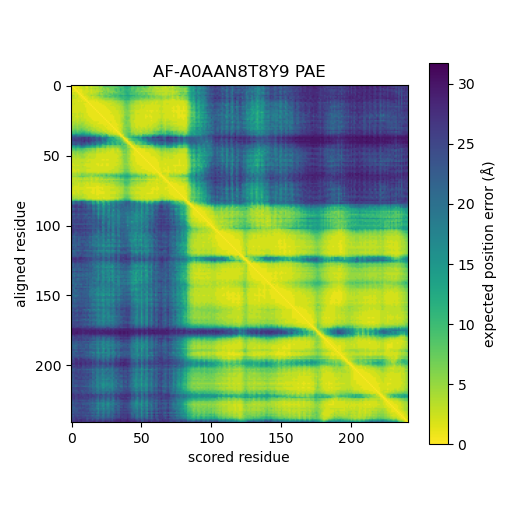 1
ATOM 1431 C C . PRO A 1 175 ? -6.585 -11.895 31.433 1.00 68.69 175 PRO A C 1
ATOM 1433 O O . PRO A 1 175 ? -6.760 -12.842 30.670 1.00 68.69 175 PRO A O 1
ATOM 1436 N N . SER A 1 176 ? -7.582 -11.370 32.151 1.00 66.31 176 SER A N 1
ATOM 1437 C CA . SER A 1 176 ? -8.978 -11.845 32.192 1.00 66.31 176 SER A CA 1
ATOM 1438 C C . SER A 1 176 ? -9.682 -12.005 30.820 1.00 66.31 176 SER A C 1
ATOM 1440 O O . SER A 1 176 ? -10.437 -12.967 30.666 1.00 66.31 176 SER A O 1
ATOM 1442 N N . PRO A 1 177 ? -9.445 -11.159 29.795 1.00 62.91 177 PRO A N 1
ATOM 1443 C CA . PRO A 1 177 ? -10.185 -11.219 28.536 1.00 62.91 177 PRO A CA 1
ATOM 1444 C C . PRO A 1 177 ? -9.576 -12.098 27.433 1.00 62.91 177 PRO A C 1
ATOM 1446 O O . PRO A 1 177 ? -10.148 -12.105 26.348 1.00 62.91 177 PRO A O 1
ATOM 1449 N N . SER A 1 178 ? -8.437 -12.784 27.627 1.00 64.81 178 SER A N 1
ATOM 1450 C CA . SER A 1 178 ? -7.712 -13.434 26.513 1.00 64.81 178 SER A CA 1
ATOM 1451 C C . SER A 1 178 ? -8.517 -14.578 25.863 1.00 64.81 178 SER A C 1
ATOM 1453 O O . SER A 1 178 ? -8.669 -15.637 26.474 1.00 64.81 178 SER A O 1
ATOM 1455 N N . PRO A 1 179 ? -9.012 -14.435 24.615 1.00 65.62 179 PRO A N 1
ATOM 1456 C CA . PRO A 1 179 ? -9.936 -15.404 24.010 1.00 65.62 179 PRO A CA 1
ATOM 1457 C C . PRO A 1 179 ? -9.257 -16.660 23.447 1.00 65.62 179 PRO A C 1
ATOM 1459 O O . PRO A 1 179 ? -9.888 -17.416 22.716 1.00 65.62 179 PRO A O 1
ATOM 1462 N N . GLY A 1 180 ? -7.960 -16.860 23.708 1.00 76.31 180 GLY A N 1
ATOM 1463 C CA . GLY A 1 180 ? -7.175 -17.957 23.128 1.00 76.31 180 GLY A CA 1
ATOM 1464 C C . GLY A 1 180 ? -6.890 -17.815 21.625 1.00 76.31 180 GLY A C 1
ATOM 1465 O O . GLY A 1 180 ? -6.291 -18.709 21.034 1.00 76.31 180 GLY A O 1
ATOM 1466 N N . ILE A 1 181 ? -7.282 -16.695 21.006 1.00 83.88 181 ILE A N 1
ATOM 1467 C CA . ILE A 1 181 ? -7.028 -16.370 19.598 1.00 83.88 181 ILE A CA 1
ATOM 1468 C C . ILE A 1 181 ? -6.016 -15.226 19.524 1.00 83.88 181 ILE A C 1
ATOM 1470 O O . ILE A 1 181 ? -6.186 -14.188 20.166 1.00 83.88 181 ILE A O 1
ATOM 1474 N N . VAL A 1 182 ? -4.987 -15.390 18.692 1.00 85.75 182 VAL A N 1
ATOM 1475 C CA . VAL A 1 182 ? -4.053 -14.306 18.365 1.00 85.75 182 VAL A CA 1
ATOM 1476 C C . VAL A 1 182 ? -4.740 -13.339 17.401 1.00 85.75 182 VAL A C 1
ATOM 1478 O O . VAL A 1 182 ? -4.993 -13.677 16.246 1.00 85.75 182 VAL A O 1
ATOM 1481 N N . LEU A 1 183 ? -5.041 -12.131 17.881 1.00 90.31 183 LEU A N 1
ATOM 1482 C CA . LEU A 1 183 ? -5.653 -11.064 17.091 1.00 90.31 183 LEU A CA 1
ATOM 1483 C C . LEU A 1 183 ? -4.607 -10.009 16.702 1.00 90.31 183 LEU A C 1
ATOM 1485 O O . LEU A 1 183 ? -3.981 -9.385 17.563 1.00 90.31 183 LEU A O 1
ATOM 1489 N N . THR A 1 184 ? -4.492 -9.751 15.400 1.00 92.38 184 THR A N 1
ATOM 1490 C CA . THR A 1 184 ? -3.746 -8.613 14.845 1.00 92.38 184 THR A CA 1
ATOM 1491 C C . THR A 1 184 ? -4.727 -7.634 14.220 1.00 92.38 184 THR A C 1
ATOM 1493 O O . THR A 1 184 ? -5.534 -8.034 13.382 1.00 92.38 184 THR A O 1
ATOM 1496 N N . VAL A 1 185 ? -4.664 -6.360 14.615 1.00 93.88 185 VAL A N 1
ATOM 1497 C CA . VAL A 1 185 ? -5.582 -5.326 14.120 1.00 93.88 185 VAL A CA 1
ATOM 1498 C C . VAL A 1 185 ? -4.814 -4.189 13.465 1.00 93.88 185 VAL A C 1
ATOM 1500 O O . VAL A 1 185 ? -3.937 -3.574 14.067 1.00 93.88 185 VAL A O 1
ATOM 1503 N N . THR A 1 186 ? -5.215 -3.854 12.243 1.00 94.50 186 THR A N 1
ATOM 1504 C CA . THR A 1 186 ? -4.743 -2.671 11.523 1.00 94.50 186 THR A CA 1
ATOM 1505 C C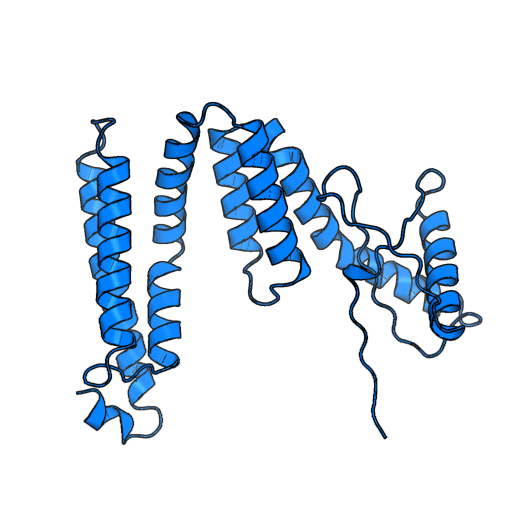 . THR A 1 186 ? -5.860 -1.633 11.509 1.00 94.50 186 THR A C 1
ATOM 1507 O O . THR A 1 186 ? -6.936 -1.879 10.965 1.00 94.50 186 THR A O 1
ATOM 1510 N N . VAL A 1 187 ? -5.625 -0.475 12.129 1.00 94.56 187 VAL A N 1
ATOM 1511 C CA . VAL A 1 187 ? -6.610 0.613 12.198 1.00 94.56 187 VAL A CA 1
ATOM 1512 C C . VAL A 1 187 ? -6.398 1.564 11.026 1.00 94.56 187 VAL A C 1
ATOM 1514 O O . VAL A 1 187 ? -5.294 2.060 10.833 1.00 94.56 187 VAL A O 1
ATOM 1517 N N . LEU A 1 188 ? -7.461 1.816 10.258 1.00 95.50 188 LEU A N 1
ATOM 1518 C CA . LEU A 1 188 ? -7.435 2.640 9.049 1.00 95.50 188 LEU A CA 1
ATOM 1519 C C . LEU A 1 188 ? -8.314 3.885 9.221 1.00 95.50 188 LEU A C 1
ATOM 1521 O O . LEU A 1 188 ? -9.443 3.798 9.714 1.00 95.50 188 LEU A O 1
ATOM 1525 N N . THR A 1 189 ? -7.840 5.044 8.772 1.00 95.38 189 THR A N 1
ATOM 1526 C CA . THR A 1 189 ? -8.574 6.309 8.865 1.00 95.38 189 THR A CA 1
ATOM 1527 C C . THR A 1 189 ? -9.592 6.446 7.720 1.00 95.38 189 THR A C 1
ATOM 1529 O O . THR A 1 189 ? -9.223 6.598 6.558 1.00 95.38 189 THR A O 1
ATOM 1532 N N . SER A 1 190 ? -10.896 6.458 8.034 1.00 92.00 190 SER A N 1
ATOM 1533 C CA . SER A 1 190 ? -12.009 6.429 7.053 1.00 92.00 190 SER A CA 1
ATOM 1534 C C . SER A 1 190 ? -11.919 7.468 5.914 1.00 92.00 190 SER A C 1
ATOM 1536 O O . SER A 1 190 ? -12.301 7.186 4.782 1.00 92.00 190 SER A O 1
ATOM 1538 N N . GLY A 1 191 ? -11.361 8.658 6.173 1.00 93.44 191 GLY A N 1
ATOM 1539 C CA . GLY A 1 191 ? -11.204 9.709 5.154 1.00 93.44 191 GLY A CA 1
ATOM 1540 C C . GLY A 1 191 ? -10.046 9.499 4.169 1.00 93.44 191 GLY A C 1
ATOM 1541 O O . GLY A 1 191 ? -10.045 10.085 3.085 1.00 93.44 191 GLY A O 1
ATOM 1542 N N . PHE A 1 192 ? -9.063 8.671 4.521 1.00 96.44 192 PHE A N 1
ATOM 1543 C CA . PHE A 1 192 ? -7.874 8.432 3.700 1.00 96.44 192 PHE A CA 1
ATOM 1544 C C . PHE A 1 192 ? -8.058 7.237 2.772 1.00 96.44 192 PHE A C 1
ATOM 1546 O O . PHE A 1 192 ? -7.701 7.295 1.595 1.00 96.44 192 PHE A O 1
ATOM 1553 N N . TRP A 1 193 ? -8.712 6.186 3.254 1.00 95.81 193 TRP A N 1
ATOM 1554 C CA . TRP A 1 193 ? -8.861 4.934 2.525 1.00 95.81 193 TRP A CA 1
ATOM 1555 C C . TRP A 1 193 ? -10.081 4.932 1.590 1.00 95.81 193 TRP A C 1
ATOM 1557 O O . TRP A 1 193 ? -11.042 5.676 1.811 1.00 95.81 193 TRP A O 1
ATOM 1567 N N . PRO A 1 194 ? -10.070 4.134 0.506 1.00 94.19 194 PRO A N 1
ATOM 1568 C CA . PRO A 1 194 ? -11.263 3.920 -0.306 1.00 94.19 194 PRO A CA 1
ATOM 1569 C C . PRO A 1 194 ? -12.418 3.355 0.523 1.00 94.19 194 PRO A C 1
ATOM 1571 O O . PRO A 1 194 ? -12.203 2.647 1.504 1.00 94.19 194 PRO A O 1
ATOM 1574 N N . SER A 1 195 ? -13.651 3.620 0.100 1.00 90.44 195 SER A N 1
ATOM 1575 C CA . SER A 1 195 ? -14.822 3.045 0.757 1.00 90.44 195 SER A CA 1
ATOM 1576 C C . SER A 1 195 ? -14.874 1.537 0.523 1.00 90.44 195 SER A C 1
ATOM 1578 O O . SER A 1 195 ? -14.931 1.067 -0.617 1.00 90.44 195 SER A O 1
ATOM 1580 N N . TYR A 1 196 ? -14.889 0.781 1.615 1.00 88.06 196 TYR A N 1
ATOM 1581 C CA . TYR A 1 196 ? -15.087 -0.661 1.605 1.00 88.06 196 TYR A CA 1
ATOM 1582 C C . TYR A 1 196 ? -16.508 -0.978 2.053 1.00 88.06 196 TYR A C 1
ATOM 1584 O O . TYR A 1 196 ? -17.037 -0.338 2.960 1.00 88.06 196 TYR A O 1
ATOM 1592 N N . LYS A 1 197 ? -17.144 -1.953 1.400 1.00 82.25 197 LYS A N 1
ATOM 1593 C CA . LYS A 1 197 ? -18.486 -2.383 1.790 1.00 82.25 197 LYS A CA 1
ATOM 1594 C C . LYS A 1 197 ? -18.409 -3.069 3.152 1.00 82.25 197 LYS A C 1
ATOM 1596 O O . LYS A 1 197 ? -17.652 -4.024 3.311 1.00 82.25 197 LYS A O 1
ATOM 1601 N N . SER A 1 198 ? -19.198 -2.593 4.110 1.00 80.06 198 SER A N 1
ATOM 1602 C CA . SER A 1 198 ? -19.465 -3.346 5.330 1.00 80.06 198 SER A CA 1
ATOM 1603 C C . SER A 1 198 ? -20.323 -4.565 4.995 1.00 80.06 198 SER A C 1
ATOM 1605 O O . SER A 1 198 ? -21.135 -4.538 4.068 1.00 80.06 198 SER A O 1
ATOM 1607 N N . CYS A 1 199 ? -20.129 -5.640 5.746 1.00 79.19 199 CYS A N 1
ATOM 1608 C CA . CYS A 1 199 ? -20.953 -6.835 5.675 1.00 79.19 199 CYS A CA 1
ATOM 1609 C C . CYS A 1 199 ? -21.284 -7.248 7.104 1.00 79.19 199 CYS A C 1
ATOM 1611 O O . CYS A 1 199 ? -20.382 -7.311 7.944 1.00 79.19 199 CYS A O 1
ATOM 1613 N N . ASP A 1 200 ? -22.563 -7.509 7.361 1.00 79.25 200 ASP A N 1
ATOM 1614 C CA . ASP A 1 200 ? -23.013 -8.053 8.633 1.00 79.25 200 ASP A CA 1
ATOM 1615 C C . ASP A 1 200 ? -22.639 -9.534 8.671 1.00 79.25 200 ASP A C 1
ATOM 1617 O O . ASP A 1 200 ? -23.243 -10.373 8.004 1.00 79.25 200 ASP A O 1
ATOM 1621 N N . LEU A 1 201 ? -21.575 -9.836 9.412 1.00 84.31 201 LEU A N 1
ATOM 1622 C CA . LEU A 1 201 ? -21.054 -11.182 9.588 1.00 84.31 201 LEU A CA 1
ATOM 1623 C C . LEU A 1 201 ? -21.335 -11.635 11.021 1.00 84.31 201 LEU A C 1
ATOM 1625 O O . LEU A 1 201 ? -20.943 -10.964 11.976 1.00 84.31 201 LEU A O 1
ATOM 1629 N N . SER A 1 202 ? -21.973 -12.794 11.183 1.00 88.38 202 SER A N 1
ATOM 1630 C CA . SER A 1 202 ? -22.120 -13.426 12.494 1.00 88.38 202 SER A CA 1
ATOM 1631 C C . SER A 1 202 ? -20.788 -14.046 12.914 1.00 88.38 202 SER A C 1
ATOM 1633 O O . SER A 1 202 ? -20.439 -15.147 12.482 1.00 88.38 202 SER A O 1
ATOM 1635 N N . LEU A 1 203 ? -20.026 -13.319 13.727 1.00 88.81 203 LEU A N 1
ATOM 1636 C CA . LEU A 1 203 ? -18.765 -13.806 14.276 1.00 88.81 203 LEU A CA 1
ATOM 1637 C C . LEU A 1 203 ? -18.995 -14.902 15.332 1.00 88.81 203 LEU A C 1
ATOM 1639 O O . LEU A 1 203 ? -19.896 -14.759 16.163 1.00 88.81 203 LEU A O 1
ATOM 1643 N N . PRO A 1 204 ? -18.145 -15.945 15.370 1.00 90.38 204 PRO A N 1
ATOM 1644 C CA . PRO A 1 204 ? -18.046 -16.844 16.516 1.00 90.38 204 PRO A CA 1
ATOM 1645 C C . PRO A 1 204 ? -17.787 -16.077 17.817 1.00 90.38 204 PRO A C 1
ATOM 1647 O O . PRO A 1 204 ? -17.184 -14.997 17.809 1.00 90.38 204 PRO A O 1
ATOM 1650 N N . VAL A 1 205 ? -18.220 -16.644 18.944 1.00 89.56 205 VAL A N 1
ATOM 1651 C CA . VAL A 1 205 ? -18.194 -15.969 20.252 1.00 89.56 205 VAL A CA 1
ATOM 1652 C C . VAL A 1 205 ? -16.782 -15.551 20.669 1.00 89.56 205 VAL A C 1
ATOM 1654 O O . VAL A 1 205 ? -16.592 -14.482 21.248 1.00 89.56 205 VAL A O 1
ATOM 1657 N N . GLU A 1 206 ? -15.777 -16.350 20.330 1.00 88.88 206 GLU A N 1
ATOM 1658 C CA . GLU A 1 206 ? -14.372 -16.088 20.625 1.00 88.88 206 GLU A CA 1
ATOM 1659 C C . GLU A 1 206 ? -13.866 -14.866 19.845 1.00 88.88 206 GLU A C 1
ATOM 1661 O O . GLU A 1 206 ? -13.252 -13.968 20.421 1.00 88.88 206 GLU A O 1
ATOM 1666 N N . MET A 1 207 ? -14.196 -14.775 18.552 1.00 90.69 207 MET A N 1
ATOM 1667 C CA . MET A 1 207 ? -13.838 -13.627 17.711 1.00 90.69 207 MET A CA 1
ATOM 1668 C C . MET A 1 207 ? -14.588 -12.360 18.131 1.00 90.69 207 MET A C 1
ATOM 1670 O O . MET A 1 207 ? -14.007 -11.274 18.149 1.00 90.69 207 MET A O 1
ATOM 1674 N N . ALA A 1 208 ? -15.866 -12.487 18.500 1.00 90.81 208 ALA A N 1
ATOM 1675 C CA . ALA A 1 208 ? -16.660 -11.373 19.009 1.00 90.81 208 ALA A CA 1
ATOM 1676 C C . ALA A 1 208 ? -16.062 -10.799 20.306 1.00 90.81 208 ALA A C 1
ATOM 1678 O O . ALA A 1 208 ? -15.956 -9.579 20.444 1.00 90.81 208 ALA A O 1
ATOM 1679 N N . LYS A 1 209 ? -15.579 -11.662 21.214 1.00 90.62 209 LYS A N 1
ATOM 1680 C CA . LYS A 1 209 ? -14.831 -11.238 22.408 1.00 90.62 209 LYS A CA 1
ATOM 1681 C C . LYS A 1 209 ? -13.542 -10.500 22.045 1.00 90.62 209 LYS A C 1
ATOM 1683 O O . LYS A 1 209 ? -13.309 -9.426 22.588 1.00 90.62 209 LYS A O 1
ATOM 1688 N N . CYS A 1 210 ? -12.739 -11.003 21.100 1.00 90.50 210 CYS A N 1
ATOM 1689 C CA . CYS A 1 210 ? -11.534 -10.297 20.635 1.00 90.50 210 CYS A CA 1
ATOM 1690 C C . CYS A 1 210 ? -11.853 -8.873 20.147 1.00 90.50 210 CYS A C 1
ATOM 1692 O O . CYS A 1 210 ? -11.164 -7.917 20.505 1.00 90.50 210 CYS A O 1
ATOM 1694 N N . VAL A 1 211 ? -12.914 -8.732 19.345 1.00 92.00 211 VAL A N 1
ATOM 1695 C CA . VAL A 1 211 ? -13.385 -7.438 18.829 1.00 92.00 211 VAL A CA 1
ATOM 1696 C C . VAL A 1 211 ? -13.792 -6.502 19.967 1.00 92.00 211 VAL A C 1
ATOM 1698 O O . VAL A 1 211 ? -13.417 -5.329 19.959 1.00 92.00 211 VAL A O 1
ATOM 1701 N N . GLN A 1 212 ? -14.529 -7.008 20.959 1.00 91.06 212 GLN A N 1
ATOM 1702 C CA . GLN A 1 212 ? -14.938 -6.225 22.122 1.00 91.06 212 GLN A CA 1
ATOM 1703 C C . GLN A 1 212 ? -13.727 -5.715 22.917 1.00 91.06 212 GLN A C 1
ATOM 1705 O O . GLN A 1 212 ? -13.626 -4.515 23.163 1.00 91.06 212 GLN A O 1
ATOM 1710 N N . VAL A 1 213 ? -12.782 -6.599 23.243 1.00 91.88 213 VAL A N 1
ATOM 1711 C CA . VAL A 1 213 ? -11.572 -6.255 24.009 1.00 91.88 213 VAL A CA 1
ATOM 1712 C C . VAL A 1 213 ? -10.729 -5.213 23.275 1.00 91.88 213 VAL A C 1
ATOM 1714 O O . VAL A 1 213 ? -10.231 -4.264 23.881 1.00 91.88 213 VAL A O 1
ATOM 1717 N N . PHE A 1 214 ? -10.603 -5.334 21.951 1.00 92.88 214 PHE A N 1
ATOM 1718 C CA . PHE A 1 214 ? -9.905 -4.325 21.160 1.00 92.88 214 PHE A CA 1
ATOM 1719 C C . PHE A 1 214 ? -10.639 -2.975 21.157 1.00 92.88 214 PHE A C 1
ATOM 1721 O O . PHE A 1 214 ? -9.998 -1.928 21.247 1.00 92.88 214 PHE A O 1
ATOM 1728 N N . ASN A 1 215 ? -11.975 -2.972 21.080 1.00 92.31 215 ASN A N 1
ATOM 1729 C CA . ASN A 1 215 ? -12.757 -1.736 21.160 1.00 92.31 215 ASN A CA 1
ATOM 1730 C C . ASN A 1 215 ? -12.558 -1.032 22.514 1.00 92.31 215 ASN A C 1
ATOM 1732 O O . ASN A 1 215 ? -12.386 0.186 22.534 1.00 92.31 215 ASN A O 1
ATOM 1736 N N . GLU A 1 216 ? -12.547 -1.781 23.620 1.00 91.44 216 GLU A N 1
ATOM 1737 C CA . GLU A 1 216 ? -12.283 -1.255 24.967 1.00 91.44 216 GLU A CA 1
ATOM 1738 C C . GLU A 1 216 ? -10.882 -0.636 25.051 1.00 91.44 216 GLU A C 1
ATOM 1740 O O . GLU A 1 216 ? -10.747 0.534 25.418 1.00 91.44 216 GLU A O 1
ATOM 1745 N N . PHE A 1 217 ? -9.853 -1.363 24.601 1.00 92.00 217 PHE A N 1
ATOM 1746 C CA . PHE A 1 217 ? -8.488 -0.843 24.476 1.00 92.00 217 PHE A CA 1
ATOM 1747 C C . PHE A 1 217 ? -8.448 0.467 23.676 1.00 92.00 217 PHE A C 1
ATOM 1749 O O . PHE A 1 217 ? -7.893 1.466 24.138 1.00 92.00 217 PHE A O 1
ATOM 1756 N N . TYR A 1 218 ? -9.059 0.499 22.492 1.00 92.62 218 TYR A N 1
ATOM 1757 C CA . TYR A 1 218 ? -8.971 1.656 21.605 1.00 92.62 218 TYR A CA 1
ATOM 1758 C C . TYR A 1 218 ? -9.700 2.887 22.168 1.00 92.62 218 TYR A C 1
ATOM 1760 O O . TYR A 1 218 ? -9.241 4.020 21.998 1.00 92.62 218 TYR A O 1
ATOM 1768 N N . GLN A 1 219 ? -10.793 2.688 22.911 1.00 90.69 219 GLN A N 1
ATOM 1769 C CA . GLN A 1 219 ? -11.490 3.768 23.617 1.00 90.69 219 GLN A CA 1
ATOM 1770 C C . GLN A 1 219 ? -10.629 4.416 24.709 1.00 90.69 219 GLN A C 1
ATOM 1772 O O . GLN A 1 219 ? -10.754 5.623 24.934 1.00 90.69 219 GLN A O 1
ATOM 1777 N N . THR A 1 220 ? -9.714 3.669 25.345 1.00 89.94 220 THR A N 1
ATOM 1778 C CA . THR A 1 220 ? -8.759 4.261 26.303 1.00 89.94 220 THR A CA 1
ATOM 1779 C C . THR A 1 220 ? -7.802 5.248 25.632 1.00 89.94 220 THR A C 1
ATOM 1781 O O . THR A 1 220 ? -7.389 6.226 26.254 1.00 89.94 220 THR A O 1
ATOM 1784 N N . LYS A 1 221 ? -7.483 5.031 24.348 1.00 86.38 221 LYS A N 1
ATOM 1785 C CA . LYS A 1 221 ? -6.591 5.888 23.557 1.00 86.38 221 LYS A CA 1
ATOM 1786 C C . LYS A 1 221 ? -7.325 7.089 22.968 1.00 86.38 221 LYS A C 1
ATOM 1788 O O . LYS A 1 221 ? -6.785 8.192 22.956 1.00 86.38 221 LYS A O 1
ATOM 1793 N N . THR A 1 222 ? -8.549 6.898 22.474 1.00 85.94 222 THR A N 1
ATOM 1794 C CA . THR A 1 222 ? -9.312 7.968 21.818 1.00 85.94 222 THR A CA 1
ATOM 1795 C C . THR A 1 222 ? -10.785 7.945 22.217 1.00 85.94 222 THR A C 1
ATOM 1797 O O . THR A 1 222 ? -11.541 7.091 21.766 1.00 85.94 222 THR A O 1
ATOM 1800 N N . LYS A 1 223 ? -11.223 8.940 23.001 1.00 80.81 223 LYS A N 1
ATOM 1801 C CA . LYS A 1 223 ? -12.616 9.038 23.485 1.00 80.81 223 LYS A CA 1
ATOM 1802 C C . LYS A 1 223 ? -13.633 9.494 22.430 1.00 80.81 223 LYS A C 1
ATOM 1804 O O . LYS A 1 223 ? -14.827 9.308 22.617 1.00 80.81 223 LYS A O 1
ATOM 1809 N N . TYR A 1 224 ? -13.171 10.093 21.331 1.00 86.12 224 TYR A N 1
ATOM 1810 C CA . TYR A 1 224 ? -14.034 10.725 20.321 1.00 86.12 224 TYR A CA 1
ATOM 1811 C C . TYR A 1 224 ? -14.080 9.978 18.982 1.00 86.12 224 TYR A C 1
ATOM 1813 O O . TYR A 1 224 ? -14.717 10.444 18.041 1.00 86.12 224 TYR A O 1
ATOM 1821 N N . ARG A 1 225 ? -13.383 8.841 18.859 1.00 89.25 225 ARG A N 1
ATOM 1822 C CA . ARG A 1 225 ? -13.341 8.059 17.615 1.00 89.25 225 ARG A CA 1
ATOM 1823 C C . ARG A 1 225 ? -14.168 6.790 17.764 1.00 89.25 225 ARG A C 1
ATOM 1825 O O . ARG A 1 225 ? -14.126 6.131 18.797 1.00 89.25 225 ARG A O 1
ATOM 1832 N N . LYS A 1 226 ? -14.893 6.438 16.703 1.00 88.44 226 LYS A N 1
ATOM 1833 C CA . LYS A 1 226 ? -15.678 5.205 16.614 1.00 88.44 226 LYS A CA 1
ATOM 1834 C C . LYS A 1 226 ? -15.016 4.250 15.628 1.00 88.44 226 LYS A C 1
ATOM 1836 O O . LYS A 1 226 ? -14.725 4.640 14.500 1.00 88.44 226 LYS A O 1
ATOM 1841 N N . LEU A 1 227 ? -14.807 3.005 16.047 1.00 92.50 227 LEU A N 1
ATOM 1842 C CA . LEU A 1 227 ? -14.314 1.943 15.174 1.00 92.50 227 LEU A CA 1
ATOM 1843 C C . LEU A 1 227 ? -15.458 1.332 14.362 1.00 92.50 227 LEU A C 1
ATOM 1845 O O . LEU A 1 227 ? -16.574 1.171 14.854 1.00 92.50 227 LEU A O 1
ATOM 1849 N N . THR A 1 228 ? -15.162 0.988 13.111 1.00 92.06 228 THR A N 1
ATOM 1850 C CA . THR A 1 228 ? -16.034 0.200 12.233 1.00 92.06 228 THR A CA 1
ATOM 1851 C C . THR A 1 228 ? -15.205 -0.940 11.662 1.00 92.06 228 THR A C 1
ATOM 1853 O O . THR A 1 228 ? -14.147 -0.700 11.083 1.00 92.06 228 THR A O 1
ATOM 1856 N N . TRP A 1 229 ? -15.663 -2.174 11.848 1.00 92.38 229 TRP A N 1
ATOM 1857 C CA . TRP A 1 229 ? -14.928 -3.366 11.436 1.00 92.38 229 TRP A CA 1
ATOM 1858 C C . TRP A 1 229 ? -15.259 -3.728 9.988 1.00 92.38 229 TRP A C 1
ATOM 1860 O O . TRP A 1 229 ? -16.423 -3.880 9.628 1.00 92.38 229 TRP A O 1
ATOM 1870 N N . ILE A 1 230 ? -14.226 -3.866 9.154 1.00 93.06 230 ILE A N 1
ATOM 1871 C CA . ILE A 1 230 ? -14.359 -4.225 7.737 1.00 93.06 230 ILE A CA 1
ATOM 1872 C C . ILE A 1 230 ? -13.855 -5.656 7.537 1.00 93.06 230 ILE A C 1
ATOM 1874 O O . ILE A 1 230 ? -12.707 -5.888 7.160 1.00 93.06 230 ILE A O 1
ATOM 1878 N N . TYR A 1 231 ? -14.727 -6.631 7.791 1.00 90.94 231 TYR A N 1
ATOM 1879 C CA . TYR A 1 231 ? -14.363 -8.053 7.749 1.00 90.94 231 TYR A CA 1
ATOM 1880 C C . TYR A 1 231 ? -13.901 -8.531 6.369 1.00 90.94 231 TYR A C 1
ATOM 1882 O O . TYR A 1 231 ? -13.079 -9.434 6.286 1.00 90.94 231 TYR A O 1
ATOM 1890 N N . SER A 1 232 ? -14.349 -7.886 5.285 1.00 89.06 232 SER A N 1
ATOM 1891 C CA . SER A 1 232 ? -13.950 -8.235 3.914 1.00 89.06 232 SER A CA 1
ATOM 1892 C C . SER A 1 232 ? -12.462 -8.017 3.611 1.00 89.06 232 SER A C 1
ATOM 1894 O O . SER A 1 232 ? -11.991 -8.462 2.569 1.00 89.06 232 SER A O 1
ATOM 1896 N N . LEU A 1 233 ? -11.741 -7.276 4.459 1.00 90.25 233 LEU A N 1
ATOM 1897 C CA . LEU A 1 233 ? -10.290 -7.078 4.349 1.00 90.25 233 LEU A CA 1
ATOM 1898 C C . LEU A 1 233 ? -9.504 -8.004 5.289 1.00 90.25 233 LEU A C 1
ATOM 1900 O O . LEU A 1 233 ? -8.280 -8.060 5.209 1.00 90.25 233 LEU A O 1
ATOM 1904 N N . GLY A 1 234 ? -10.197 -8.691 6.199 1.00 89.69 234 GLY A N 1
ATOM 1905 C CA . GLY A 1 234 ? -9.590 -9.586 7.170 1.00 89.69 234 GLY A CA 1
ATOM 1906 C C . GLY A 1 234 ? -9.192 -10.925 6.556 1.00 89.69 234 GLY A C 1
ATOM 1907 O O . GLY A 1 234 ? -9.741 -11.368 5.549 1.00 89.69 234 GLY A O 1
ATOM 1908 N N . THR A 1 235 ? -8.247 -11.592 7.209 1.00 89.88 235 THR A N 1
ATOM 1909 C CA . THR A 1 235 ? -7.895 -12.989 6.939 1.00 89.88 235 THR A CA 1
ATOM 1910 C C . THR A 1 235 ? -7.854 -13.741 8.263 1.00 89.88 235 THR A C 1
ATOM 1912 O O . THR A 1 235 ? -7.581 -13.146 9.307 1.00 89.88 235 THR A O 1
ATOM 1915 N N . CYS A 1 236 ? -8.155 -15.036 8.241 1.00 89.75 236 CYS A N 1
ATOM 1916 C CA . CYS A 1 236 ? -8.026 -15.906 9.402 1.00 89.75 236 CYS A CA 1
ATOM 1917 C C . CYS A 1 236 ? -7.312 -17.198 9.006 1.00 89.75 236 CYS A C 1
ATOM 1919 O O . CYS A 1 236 ? -7.432 -17.667 7.875 1.00 89.75 236 CYS A O 1
ATOM 1921 N N . ASN A 1 237 ? -6.571 -17.761 9.957 1.00 89.00 237 ASN A N 1
ATOM 1922 C CA . ASN A 1 237 ? -5.961 -19.074 9.813 1.00 89.00 237 ASN A CA 1
ATOM 1923 C C . ASN A 1 237 ? -6.811 -20.072 10.592 1.00 89.00 237 ASN A C 1
ATOM 1925 O O . ASN A 1 237 ? -7.126 -19.838 11.758 1.00 89.00 237 ASN A O 1
ATOM 1929 N N . VAL A 1 238 ? -7.171 -21.172 9.940 1.00 88.44 238 VAL A N 1
ATOM 1930 C CA . VAL A 1 238 ? -7.946 -22.255 10.543 1.00 88.44 238 VAL A CA 1
ATOM 1931 C C . VAL A 1 238 ? -7.085 -23.505 10.507 1.00 88.44 238 VAL A C 1
ATOM 1933 O O . VAL A 1 238 ? -6.583 -23.879 9.447 1.00 88.44 238 VAL A O 1
ATOM 1936 N N . ASN A 1 239 ? -6.911 -24.146 11.658 1.00 85.44 239 ASN A N 1
ATOM 1937 C CA . ASN A 1 239 ? -6.251 -25.442 11.725 1.00 85.44 239 ASN A CA 1
ATOM 1938 C C . ASN A 1 239 ? -7.290 -26.518 11.397 1.00 85.44 239 ASN A C 1
ATOM 1940 O O . ASN A 1 239 ? -8.297 -26.634 12.094 1.00 85.44 239 ASN A O 1
ATOM 1944 N N . GLY A 1 240 ? -7.065 -27.262 10.315 1.00 87.44 240 GLY A N 1
ATOM 1945 C CA . GLY A 1 240 ? -7.831 -28.468 10.011 1.00 87.44 240 GLY A CA 1
ATOM 1946 C C . GLY A 1 240 ? -7.272 -29.649 10.800 1.00 87.44 240 GLY A C 1
ATOM 1947 O O . GLY A 1 240 ? -6.052 -29.813 10.844 1.00 87.44 240 GLY A O 1
ATOM 1948 N N . ASN A 1 241 ? -8.157 -30.433 11.415 1.00 60.88 241 ASN A N 1
ATOM 1949 C CA . ASN A 1 241 ? -7.824 -31.721 12.030 1.00 60.88 241 ASN A CA 1
ATOM 1950 C C . ASN A 1 241 ? -7.964 -32.858 11.020 1.00 60.88 241 ASN A C 1
ATOM 1952 O O . ASN A 1 241 ? -8.914 -32.789 10.206 1.00 60.88 241 ASN A O 1
#

Foldseek 3Di:
DQVVLVVDVCSCVVVLQVVLVVLLVVLVVLVVVCVVVPPDPPCLVVSVVVVVVSLVVQVCQCCDCVHNVVDVSNVVSSVVSCVPVVNLLSNLLSVLVVLVVDPCLVVVLVVVQQVLLCCLLPVPPDDLVSLVSSLVSNCVRVNCVSSVLVVLQSVLSVCQVVLQVLLVVVCVVPVVLQLVDDDRDRDHDPVSHDDADADDDDDDPSVVSVVVSVQVSVCVVPVPDDDDDRCVSDDDDDDDD

Nearest PDB structures (foldseek):
  9jkb-assembly1_A  TM=5.840E-01  e=1.102E-08  Homo sapiens
  8wqf-assembly1_B  TM=6.207E-01  e=1.048E-07  Homo sapiens
  8wqc-assembly1_C  TM=6.121E-01  e=2.943E-07  Homo sapiens
  8rx0-assembly1_E  TM=5.285E-01  e=2.680E-07  Homo sapiens
  8gq6-assembly1_C  TM=5.370E-01  e=1.521E-06  Homo sapiens

Solvent-accessible surface area (backbone atoms only — not comparable to full-atom values): 14337 Å² total; per-residue (Å²): 109,55,81,62,32,65,74,38,89,73,38,47,57,65,53,29,52,53,50,20,54,51,52,33,52,58,49,52,52,59,49,50,60,56,60,81,55,72,86,58,98,78,47,67,69,53,52,55,48,53,52,51,52,51,50,52,55,51,50,47,42,30,51,34,74,90,56,47,51,56,36,65,64,45,52,50,24,52,52,52,32,64,57,37,68,70,57,40,51,52,51,46,54,53,52,46,58,55,52,76,73,49,85,63,52,68,62,50,40,53,52,50,44,50,53,50,54,47,42,77,75,70,43,90,80,66,57,70,66,59,56,51,48,52,49,51,54,46,24,74,73,63,34,63,79,63,34,46,36,54,53,48,48,54,48,34,58,66,47,24,60,58,55,41,52,55,49,53,54,52,43,72,78,44,67,89,74,70,59,88,66,94,82,86,65,78,67,76,59,77,89,39,49,74,93,72,76,72,69,97,70,91,64,57,73,50,58,46,47,50,53,50,56,50,52,56,56,50,43,75,78,36,85,90,66,82,89,80,81,53,65,86,80,60,85,83,89,78,88,82,132

Secondary structure (DSSP, 8-state):
-HHHHTTSTTTHHHHHHHHHHHHHHHHHHHHHHHHTTTT-TT-HHHHHHHHHHHHHHHHHHHH-TTTTTT-HHHHHHHHHHH--HHHHHHHHHHHHHHGGG-S-HHHHHHHHHHHHHHHHHH-TT--HHHHHHHHHHHHHHH-HHHHHHHHHHHHHHHHHHHHHHHHHHHHHH--TT--SS--------TTTSPPPPP------HHHHHHHHHHHHHHHHH-TT------GGG--------

Organism: Solanum bulbocastanum (NCBI:txid147425)

Sequence (241 aa):
MYRLFHRIDKGLEPVSNMFKQHVVAEGMVLVQQAEDTTHSKSETPFFVRKLIELYDKYMAYVTLTNCFANNSLFHKALKEAFEVDDAIEETLDKVVKLLSYINDKDLFAEFCRKKLSRRLLFDKSANDEHERLIITKLKQQCGGQFTSKMEGMVTDLTMARENQNNFQEYLSNNPSPSPGIVLTVTVLTSGFWPSYKSCDLSLPVEMAKCVQVFNEFYQTKTKYRKLTWIYSLGTCNVNGN

Radius of gyration: 23.9 Å; Cα contacts (8 Å, |Δi|>4): 170; chains: 1; bounding box: 48×52×60 Å

InterPro domains:
  IPR001373 Cullin, N-terminal [PF00888] (1-83)
  IPR001373 Cullin, N-terminal [PF00888] (85-162)
  IPR016158 Cullin homology domain [PS50069] (50-241)
  IPR016158 Cullin homology domain [SM00182] (93-241)
  IPR016159 Cullin repeat-like-containing domain superfamily [SSF74788] (1-83)
  IPR036317 Cullin homology domain superfamily [SSF75632] (85-240)
  IPR045093 Cullin [PTHR11932] (86-240)
  IPR059120 Cullin-like, alpha+beta domain [PF26557] (187-240)

Mean predicted aligned error: 13.02 Å

pLDDT: mean 83.72, std 11.08, range [46.97, 97.0]